Protein AF-A0A936FXD5-F1 (afdb_monomer_lite)

Structure (mmCIF, N/CA/C/O backbone):
data_AF-A0A936FXD5-F1
#
_entry.id   AF-A0A936FXD5-F1
#
loop_
_atom_site.group_PDB
_atom_site.id
_atom_site.type_symbol
_atom_site.label_atom_id
_atom_site.label_alt_id
_atom_site.label_comp_id
_atom_site.label_asym_id
_atom_site.label_entity_id
_atom_site.label_seq_id
_atom_site.pdbx_PDB_ins_code
_atom_site.Cartn_x
_atom_site.Cartn_y
_atom_site.Cartn_z
_atom_site.occupancy
_atom_site.B_iso_or_equiv
_atom_site.auth_seq_id
_atom_site.auth_comp_id
_atom_site.auth_asym_id
_atom_site.auth_atom_id
_atom_site.pdbx_PDB_model_num
ATOM 1 N N . MET A 1 1 ? -7.660 -24.933 -19.308 1.00 34.91 1 MET A N 1
ATOM 2 C CA . MET A 1 1 ? -8.414 -24.551 -18.099 1.00 34.91 1 MET A CA 1
ATOM 3 C C . MET A 1 1 ? -8.276 -25.714 -17.135 1.00 34.91 1 MET A C 1
ATOM 5 O O . MET A 1 1 ? -8.884 -26.747 -17.363 1.00 34.91 1 MET A O 1
ATOM 9 N N . ILE A 1 2 ? -7.347 -25.614 -16.187 1.00 25.28 2 ILE A N 1
ATOM 10 C CA . ILE A 1 2 ? -7.070 -26.662 -15.200 1.00 25.28 2 ILE A CA 1
ATOM 11 C C . ILE A 1 2 ? -7.282 -25.985 -13.853 1.00 25.28 2 ILE A C 1
ATOM 13 O O . ILE A 1 2 ? -6.480 -25.146 -13.452 1.00 25.28 2 ILE A O 1
ATOM 17 N N . GLY A 1 3 ? -8.431 -26.260 -13.242 1.00 32.59 3 GLY A N 1
ATOM 18 C CA . GLY A 1 3 ? -8.695 -25.904 -11.858 1.00 32.59 3 GLY A CA 1
ATOM 19 C C . GLY A 1 3 ? -7.973 -26.900 -10.964 1.00 32.59 3 GLY A C 1
ATOM 20 O O . GLY A 1 3 ? -8.166 -28.103 -11.113 1.00 32.59 3 GLY A O 1
ATOM 21 N N . TYR A 1 4 ? -7.136 -26.381 -10.076 1.00 33.19 4 TYR A N 1
ATOM 22 C CA . TYR A 1 4 ? -6.630 -27.095 -8.914 1.00 33.19 4 TYR A CA 1
ATOM 23 C C . TYR A 1 4 ? -7.265 -26.421 -7.698 1.00 33.19 4 TYR A C 1
ATOM 25 O O . TYR A 1 4 ? -6.901 -25.300 -7.344 1.00 33.19 4 TYR A O 1
ATOM 33 N N . ASP A 1 5 ? -8.276 -27.079 -7.139 1.00 51.62 5 ASP A N 1
ATOM 34 C CA . ASP A 1 5 ? -8.859 -26.774 -5.836 1.00 51.62 5 ASP A CA 1
ATOM 35 C C . ASP A 1 5 ? -8.406 -27.882 -4.880 1.00 51.62 5 ASP A C 1
ATOM 37 O O . ASP A 1 5 ? -9.035 -28.933 -4.781 1.00 51.62 5 ASP A O 1
ATOM 41 N N . ASP A 1 6 ? -7.262 -27.663 -4.229 1.00 34.84 6 ASP A N 1
ATOM 42 C CA . ASP A 1 6 ? -6.728 -28.556 -3.201 1.00 34.84 6 ASP A CA 1
ATOM 43 C C . ASP A 1 6 ? -7.068 -27.997 -1.807 1.00 34.84 6 ASP A C 1
ATOM 45 O O . ASP A 1 6 ? -6.224 -27.448 -1.099 1.00 34.84 6 ASP A O 1
ATOM 49 N N . GLY A 1 7 ? -8.331 -28.131 -1.399 1.00 40.47 7 GLY A N 1
ATOM 50 C CA . GLY A 1 7 ? -8.669 -28.721 -0.095 1.00 40.47 7 GLY A CA 1
ATOM 51 C C . GLY A 1 7 ? -8.160 -28.086 1.213 1.00 40.47 7 GLY A C 1
ATOM 52 O O . GLY A 1 7 ? -8.208 -28.754 2.243 1.00 40.47 7 GLY A O 1
ATOM 53 N N . LEU A 1 8 ? -7.724 -26.826 1.240 1.00 45.25 8 LEU A N 1
ATOM 54 C CA . LEU A 1 8 ? -7.484 -26.055 2.469 1.00 45.25 8 LEU A CA 1
ATOM 55 C C . LEU A 1 8 ? -7.971 -24.625 2.254 1.00 45.25 8 LEU A C 1
ATOM 57 O O . LEU A 1 8 ? -7.188 -23.738 1.914 1.00 45.25 8 LEU A O 1
ATOM 61 N N . SER A 1 9 ? -9.266 -24.367 2.443 1.00 58.41 9 SER A N 1
ATOM 62 C CA . SER A 1 9 ? -9.735 -22.986 2.393 1.00 58.41 9 SER A CA 1
ATOM 63 C C . SER A 1 9 ? -9.095 -22.225 3.557 1.00 58.41 9 SER A C 1
ATOM 65 O O . SER A 1 9 ? -9.525 -22.390 4.696 1.00 58.41 9 SER A O 1
ATOM 67 N N . TRP A 1 10 ? -8.101 -21.362 3.310 1.00 71.44 10 TRP A N 1
ATOM 68 C CA . TRP A 1 10 ? -7.552 -20.448 4.331 1.00 71.44 10 TRP A CA 1
ATOM 69 C C . TRP A 1 10 ? -8.555 -19.344 4.718 1.00 71.44 10 TRP A C 1
ATOM 71 O O . TRP A 1 10 ? -8.169 -18.291 5.219 1.00 71.44 10 TRP A O 1
ATOM 81 N N . ASN A 1 11 ? -9.844 -19.587 4.478 1.00 79.56 11 ASN A N 1
ATOM 82 C CA . ASN A 1 11 ? -10.971 -18.784 4.899 1.00 79.56 11 ASN A CA 1
ATOM 83 C C . ASN A 1 11 ? -11.199 -19.016 6.391 1.00 79.56 11 ASN A C 1
ATOM 85 O O . ASN A 1 11 ? -11.447 -20.137 6.826 1.00 79.56 11 ASN A O 1
ATOM 89 N N . ASN A 1 12 ? -11.139 -17.943 7.162 1.00 81.25 12 ASN A N 1
ATOM 90 C CA . ASN A 1 12 ? -11.369 -17.947 8.594 1.00 81.25 12 ASN A CA 1
ATOM 91 C C . ASN A 1 12 ? -12.479 -16.945 8.920 1.00 81.25 12 ASN A C 1
ATOM 93 O O . ASN A 1 12 ? -12.567 -15.879 8.306 1.00 81.25 12 ASN A O 1
ATOM 97 N N . ASP A 1 13 ? -13.297 -17.274 9.915 1.00 88.69 13 ASP A N 1
ATOM 98 C CA . ASP A 1 13 ? -14.242 -16.337 10.513 1.00 88.69 13 ASP A CA 1
ATOM 99 C C . ASP A 1 13 ? -13.640 -15.773 11.805 1.00 88.69 13 ASP A C 1
ATOM 101 O O . ASP A 1 13 ? -13.305 -16.522 12.723 1.00 88.69 13 ASP A O 1
ATOM 105 N N . VAL A 1 14 ? -13.533 -14.449 11.897 1.00 87.56 14 VAL A N 1
ATOM 106 C CA . VAL A 1 14 ? -13.116 -13.745 13.116 1.00 87.56 14 VAL A CA 1
ATOM 107 C C . VAL A 1 14 ? -14.339 -13.124 13.757 1.00 87.56 14 VAL A C 1
ATOM 109 O O . VAL A 1 14 ? -15.019 -12.309 13.133 1.00 87.56 14 VAL A O 1
ATOM 112 N N . TYR A 1 15 ? -14.609 -13.499 15.001 1.00 89.94 15 TYR A N 1
ATOM 113 C CA . TYR A 1 15 ? -15.732 -12.984 15.771 1.00 89.94 15 TYR A CA 1
ATOM 114 C C . TYR A 1 15 ? -15.236 -12.002 16.825 1.00 89.94 15 TYR A C 1
ATOM 116 O O . TYR A 1 15 ? -14.332 -12.307 17.602 1.00 89.94 15 TYR A O 1
ATOM 124 N N . PHE A 1 16 ? -15.865 -10.834 16.866 1.00 89.69 16 PHE A N 1
ATOM 125 C CA . PHE A 1 16 ? -15.641 -9.827 17.891 1.00 89.69 16 PHE A CA 1
ATOM 126 C C . PHE A 1 16 ? -16.810 -9.843 18.859 1.00 89.69 16 PHE A C 1
ATOM 128 O O . PHE A 1 16 ? -17.968 -9.788 18.438 1.00 89.69 16 PHE A O 1
ATOM 135 N N . PHE A 1 17 ? -16.497 -9.908 20.149 1.00 88.12 17 PHE A N 1
ATOM 136 C CA . PHE A 1 17 ? -17.482 -9.994 21.216 1.00 88.12 17 PHE A CA 1
ATOM 137 C C . PHE A 1 17 ? -17.437 -8.754 22.099 1.00 88.12 17 PHE A C 1
ATOM 139 O O . PHE A 1 17 ? -16.368 -8.214 22.388 1.00 88.12 17 PHE A O 1
ATOM 146 N N . LYS A 1 18 ? -18.613 -8.357 22.576 1.00 84.50 18 LYS A N 1
ATOM 147 C CA . LYS A 1 18 ? -18.793 -7.462 23.712 1.00 84.50 18 LYS A CA 1
ATOM 148 C C . LYS A 1 18 ? -19.625 -8.204 24.744 1.00 84.50 18 LYS A C 1
ATOM 150 O O . LYS A 1 18 ? -20.812 -8.431 24.521 1.00 84.50 18 LYS A O 1
ATOM 155 N N . SER A 1 19 ? -18.994 -8.586 25.851 1.00 86.69 19 SER A N 1
ATOM 156 C CA . SER A 1 19 ? -19.601 -9.491 26.831 1.00 86.69 19 SER A CA 1
ATOM 157 C C . SER A 1 19 ? -20.067 -10.790 26.151 1.00 86.69 19 SER A C 1
ATOM 159 O O . SER A 1 19 ? -19.244 -11.509 25.590 1.00 86.69 19 SER A O 1
ATOM 161 N N . ASP A 1 20 ? -21.364 -11.078 26.160 1.00 89.75 20 ASP A N 1
ATOM 162 C CA . ASP A 1 20 ? -22.007 -12.260 25.583 1.00 89.75 20 ASP A CA 1
ATOM 163 C C . ASP A 1 20 ? -22.535 -12.046 24.152 1.00 89.75 20 ASP A C 1
ATOM 165 O O . ASP A 1 20 ? -23.064 -12.973 23.537 1.00 89.75 20 ASP A O 1
ATOM 169 N N . LYS A 1 21 ? -22.375 -10.843 23.586 1.00 90.25 21 LYS A N 1
ATOM 170 C CA . LYS A 1 21 ? -22.898 -10.486 22.263 1.00 90.25 21 LYS A CA 1
ATOM 171 C C . LYS A 1 21 ? -21.795 -10.429 21.207 1.00 90.25 21 LYS A C 1
ATOM 173 O O . LYS A 1 21 ? -20.786 -9.749 21.386 1.00 90.25 21 LYS A O 1
ATOM 178 N N . VAL A 1 22 ? -22.027 -11.067 20.058 1.00 90.88 22 VAL A N 1
ATOM 179 C CA . VAL A 1 22 ? -21.224 -10.849 18.842 1.00 90.88 22 VAL A CA 1
ATOM 180 C C . VAL A 1 22 ? -21.560 -9.476 18.263 1.00 90.88 22 VAL A C 1
ATOM 182 O O . VAL A 1 22 ? -22.721 -9.187 17.975 1.00 90.88 22 VAL A O 1
ATOM 185 N N . ILE A 1 23 ? -20.542 -8.643 18.073 1.00 90.25 23 ILE A N 1
ATOM 186 C CA . ILE A 1 23 ? -20.670 -7.280 17.533 1.00 90.25 23 ILE A CA 1
ATOM 187 C C . ILE A 1 23 ? -20.149 -7.151 16.099 1.00 90.25 23 ILE A C 1
ATOM 189 O O . ILE A 1 23 ? -20.577 -6.268 15.366 1.00 90.25 23 ILE A O 1
ATOM 193 N N . ALA A 1 24 ? -19.245 -8.038 15.677 1.00 90.88 24 ALA A N 1
ATOM 194 C CA . ALA A 1 24 ? -18.763 -8.096 14.304 1.00 90.88 24 ALA A CA 1
ATOM 195 C C . ALA A 1 24 ? -18.299 -9.511 13.953 1.00 90.88 24 ALA A C 1
ATOM 197 O O . ALA A 1 24 ? -17.809 -10.258 14.805 1.00 90.88 24 ALA A O 1
ATOM 198 N N . LYS A 1 25 ? -18.444 -9.858 12.675 1.00 91.56 25 LYS A N 1
ATOM 199 C CA . LYS A 1 25 ? -17.934 -11.088 12.076 1.00 91.56 25 LYS A CA 1
ATOM 200 C C . LYS A 1 25 ? -17.193 -10.724 10.799 1.00 91.56 25 LYS A C 1
ATOM 202 O O . LYS A 1 25 ? -17.804 -10.197 9.873 1.00 91.56 25 LYS A O 1
ATOM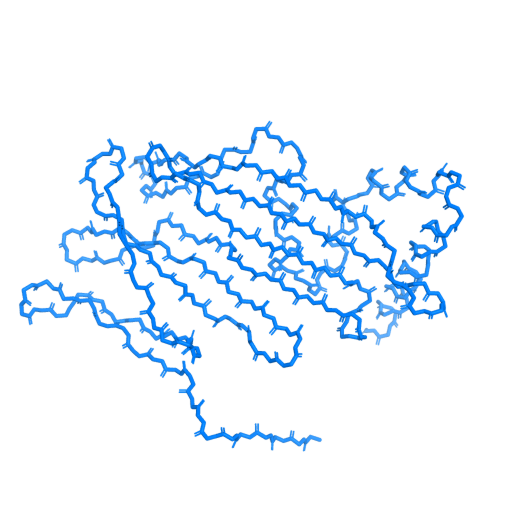 207 N N . HIS A 1 26 ? -15.907 -11.034 10.728 1.00 89.62 26 HIS A N 1
ATOM 208 C CA . HIS A 1 26 ? -15.105 -10.815 9.530 1.00 89.62 26 HIS A CA 1
ATOM 209 C C . HIS A 1 26 ? -14.773 -12.149 8.873 1.00 89.62 26 HIS A C 1
ATOM 211 O O . HIS A 1 26 ? -14.238 -13.043 9.524 1.00 89.62 26 HIS A O 1
ATOM 217 N N . LYS A 1 27 ? -15.064 -12.262 7.574 1.00 87.75 27 LYS A N 1
ATOM 218 C CA . LYS A 1 27 ? -14.533 -13.332 6.727 1.00 87.75 27 LYS A CA 1
ATOM 219 C C . LYS A 1 27 ? -13.172 -12.885 6.225 1.00 87.75 27 LYS A C 1
ATOM 221 O O . LYS A 1 27 ? -13.093 -11.900 5.493 1.00 87.75 27 LYS A O 1
ATOM 226 N N . IL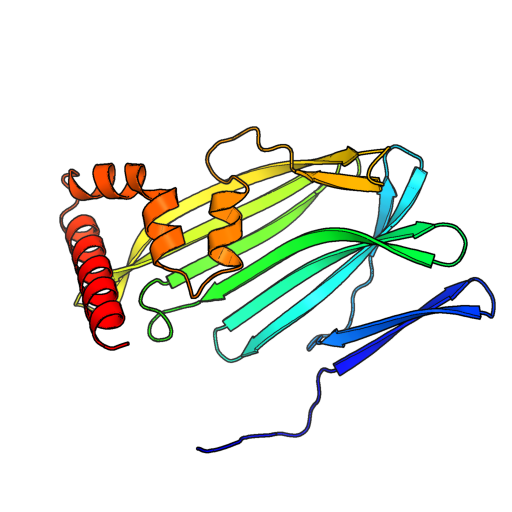E A 1 28 ? -12.120 -13.575 6.632 1.00 85.50 28 ILE A N 1
ATOM 227 C CA . ILE A 1 28 ? -10.751 -13.238 6.248 1.00 85.50 28 ILE A CA 1
ATOM 228 C C . ILE A 1 28 ? -10.077 -14.434 5.603 1.00 85.50 28 ILE A C 1
ATOM 230 O O . ILE A 1 28 ? -10.439 -15.579 5.860 1.00 85.50 28 ILE A O 1
ATOM 234 N N . PHE A 1 29 ? -9.047 -14.160 4.817 1.00 83.12 29 PHE A N 1
ATOM 235 C CA . PHE A 1 29 ? -8.154 -15.185 4.319 1.00 83.12 29 PHE A CA 1
ATOM 236 C C . PHE A 1 29 ? -6.817 -15.065 5.051 1.00 83.12 29 PHE A C 1
ATOM 238 O O . PHE A 1 29 ? -6.218 -13.989 5.089 1.00 83.12 29 PHE A O 1
ATOM 245 N N . HIS A 1 30 ? -6.378 -16.137 5.710 1.00 75.88 30 HIS A N 1
ATOM 246 C CA . HIS A 1 30 ? -5.138 -16.133 6.478 1.00 75.88 30 HIS A CA 1
ATOM 247 C C . HIS A 1 30 ? -4.529 -17.532 6.553 1.00 75.88 30 HIS A C 1
ATOM 249 O O . HIS A 1 30 ? -5.045 -18.423 7.227 1.00 75.88 30 HIS A O 1
ATOM 255 N N . ARG A 1 31 ? -3.393 -17.718 5.877 1.00 71.81 31 ARG A N 1
ATOM 256 C CA . ARG A 1 31 ? -2.730 -19.027 5.759 1.00 71.81 31 ARG A CA 1
ATOM 257 C C . ARG A 1 31 ? -2.003 -19.469 7.033 1.00 71.81 31 ARG A C 1
ATOM 259 O O . ARG A 1 31 ? -1.876 -20.663 7.273 1.00 71.81 31 ARG A O 1
ATOM 266 N N . TYR A 1 32 ? -1.526 -18.520 7.839 1.00 70.50 32 TYR A N 1
ATOM 267 C CA . TYR A 1 32 ? -0.563 -18.779 8.923 1.00 70.50 32 TYR A CA 1
ATOM 268 C C . TYR A 1 32 ? -1.090 -18.465 10.334 1.00 70.50 32 TYR A C 1
ATOM 270 O O . TYR A 1 32 ? -0.303 -18.244 11.245 1.00 70.50 32 TYR A O 1
ATOM 278 N N . GLY A 1 33 ? -2.417 -18.448 10.515 1.00 68.12 33 GLY A N 1
ATOM 279 C CA . GLY A 1 33 ? -3.062 -18.101 11.792 1.00 68.12 33 GLY A CA 1
ATOM 280 C C . GLY A 1 33 ? -3.124 -16.595 12.081 1.00 68.12 33 GLY A C 1
ATOM 281 O O . GLY A 1 33 ? -2.213 -15.848 11.751 1.00 68.12 33 GLY A O 1
ATOM 282 N N . LEU A 1 34 ? -4.224 -16.132 12.676 1.00 79.94 34 LEU A N 1
ATOM 283 C CA . LEU A 1 34 ? -4.470 -14.708 12.900 1.00 79.94 34 LEU A CA 1
ATOM 284 C C . LEU A 1 34 ? -3.722 -14.182 14.131 1.00 79.94 34 LEU A C 1
ATOM 286 O O . LEU A 1 34 ? -3.986 -14.621 15.248 1.00 79.94 34 LEU A O 1
ATOM 290 N N . GLU A 1 35 ? -2.875 -13.170 13.947 1.00 85.06 35 GLU A N 1
ATOM 291 C CA . GLU A 1 35 ? -2.298 -12.400 15.053 1.00 85.06 35 GLU A CA 1
ATOM 292 C C . GLU A 1 35 ? -3.047 -11.067 15.200 1.00 85.06 35 GLU A C 1
ATOM 294 O O . GLU A 1 35 ? -2.872 -10.142 14.401 1.00 85.06 35 GLU A O 1
ATOM 299 N N . LEU A 1 36 ? -3.906 -10.977 16.218 1.00 89.25 36 LEU A N 1
ATOM 300 C CA . LEU A 1 36 ? -4.637 -9.757 16.552 1.00 89.25 36 LEU A CA 1
ATOM 301 C C . LEU A 1 36 ? -3.834 -8.920 17.545 1.00 89.25 36 LEU A C 1
ATOM 303 O O . LEU A 1 36 ? -3.462 -9.390 18.620 1.00 89.25 36 LEU A O 1
ATOM 307 N N . LYS A 1 37 ? -3.607 -7.656 17.196 1.00 93.12 37 LYS A N 1
ATOM 308 C CA . LYS A 1 37 ? -2.907 -6.670 18.024 1.00 93.12 37 LYS A CA 1
ATOM 309 C C . LYS A 1 37 ? -3.827 -5.505 18.341 1.00 93.12 37 LYS A C 1
ATOM 311 O O . LYS A 1 37 ? -4.840 -5.293 17.677 1.00 93.12 37 LYS A O 1
ATOM 316 N N . HIS A 1 38 ? -3.485 -4.752 19.377 1.00 93.31 38 HIS A N 1
ATOM 317 C CA . HIS A 1 38 ? -4.231 -3.562 19.751 1.00 93.31 38 HIS A CA 1
ATOM 318 C C . HIS A 1 38 ? -3.328 -2.512 20.390 1.00 93.31 38 HIS A C 1
ATOM 320 O O . HIS A 1 38 ? -2.260 -2.831 20.908 1.00 93.31 38 HIS A O 1
ATOM 326 N N . PHE A 1 39 ? -3.784 -1.265 20.369 1.00 93.94 39 PHE A N 1
ATOM 327 C CA . PHE A 1 39 ? -3.159 -0.145 21.061 1.00 93.94 39 PHE A CA 1
ATOM 328 C C . PHE A 1 39 ? -4.199 0.920 21.419 1.00 93.94 39 PHE A C 1
ATOM 330 O O . PHE A 1 39 ? -5.349 0.868 20.974 1.00 93.94 39 PHE A O 1
ATOM 337 N N . LYS A 1 40 ? -3.800 1.880 22.253 1.00 92.62 40 LYS A N 1
ATOM 338 C CA . LYS A 1 40 ? -4.592 3.075 22.556 1.00 92.62 40 LYS A CA 1
ATOM 339 C C . LYS A 1 40 ? -4.139 4.218 21.662 1.00 92.62 40 LYS A C 1
ATOM 341 O O . LYS A 1 40 ? -2.947 4.481 21.611 1.00 92.62 40 LYS A O 1
ATOM 346 N N . ASN A 1 41 ? -5.046 4.882 20.950 1.00 90.88 41 ASN A N 1
ATOM 347 C CA . ASN A 1 41 ? -4.676 6.063 20.164 1.00 90.88 41 ASN A CA 1
ATOM 348 C C . ASN A 1 41 ? -4.445 7.297 21.063 1.00 90.88 41 ASN A C 1
ATOM 350 O O . ASN A 1 41 ? -4.594 7.235 22.283 1.00 90.88 41 ASN A O 1
ATOM 354 N N . GLU A 1 42 ? -4.126 8.444 20.453 1.00 87.38 42 GLU A N 1
ATOM 355 C CA . GLU A 1 42 ? -3.924 9.726 21.156 1.00 87.38 42 GLU A CA 1
ATOM 356 C C . GLU A 1 42 ? -5.165 10.206 21.946 1.00 87.38 42 GLU A C 1
ATOM 358 O O . GLU A 1 42 ? -5.047 11.077 22.803 1.00 87.38 42 GLU A O 1
ATOM 363 N N . LEU A 1 43 ? -6.343 9.620 21.696 1.00 89.44 43 LEU A N 1
ATOM 364 C CA . LEU A 1 43 ? -7.613 9.899 22.379 1.00 89.44 43 LEU A CA 1
ATOM 365 C C . LEU A 1 43 ? -8.009 8.807 23.390 1.00 89.44 43 LEU A C 1
ATOM 367 O O . LEU A 1 43 ? -9.127 8.818 23.902 1.00 89.44 43 LEU A O 1
ATOM 371 N N . ASN A 1 44 ? -7.116 7.853 23.680 1.00 89.81 44 ASN A N 1
ATOM 372 C CA . ASN A 1 44 ? -7.364 6.693 24.546 1.00 89.81 44 ASN A CA 1
ATOM 373 C C . ASN A 1 44 ? -8.450 5.713 24.030 1.00 89.81 44 ASN A C 1
ATOM 375 O O . ASN A 1 44 ? -8.969 4.865 24.773 1.00 89.81 44 ASN A O 1
ATOM 379 N N . GLU A 1 45 ? -8.771 5.764 22.738 1.00 89.50 45 GLU A N 1
ATOM 380 C CA . GLU A 1 45 ? -9.633 4.785 22.076 1.00 89.50 45 GLU A CA 1
ATOM 381 C C . GLU A 1 45 ? -8.843 3.510 21.771 1.00 89.50 45 GLU A C 1
ATOM 383 O O . GLU A 1 45 ? -7.668 3.560 21.408 1.00 89.50 45 GLU A O 1
ATOM 388 N N . THR A 1 46 ? -9.486 2.348 21.914 1.00 91.44 46 THR A N 1
ATOM 389 C CA . THR A 1 46 ? -8.871 1.072 21.533 1.00 91.44 46 THR A CA 1
ATOM 390 C C . THR A 1 46 ? -8.927 0.912 20.019 1.00 91.44 46 THR A C 1
ATOM 392 O O . THR A 1 46 ? -10.012 0.814 19.439 1.00 91.44 46 THR A O 1
ATOM 395 N N . ILE A 1 47 ? -7.751 0.831 19.406 1.00 94.25 47 ILE A N 1
ATOM 396 C CA . ILE A 1 47 ? -7.573 0.437 18.014 1.00 94.25 47 ILE A CA 1
ATOM 397 C C . ILE A 1 47 ? -7.085 -1.000 18.010 1.00 94.25 47 ILE A C 1
ATOM 399 O O . ILE A 1 47 ? -6.086 -1.320 18.651 1.00 94.25 47 ILE A O 1
ATOM 403 N N . ILE A 1 48 ? -7.790 -1.863 17.295 1.00 93.94 48 ILE A N 1
ATOM 404 C CA . ILE A 1 48 ? -7.336 -3.217 17.006 1.00 93.94 48 ILE A CA 1
ATOM 405 C C . ILE A 1 48 ? -6.824 -3.270 15.576 1.00 93.94 48 ILE A C 1
ATOM 407 O O . ILE A 1 48 ? -7.295 -2.528 14.714 1.00 93.94 48 ILE A O 1
ATOM 411 N N . TYR A 1 49 ? -5.890 -4.160 15.296 1.00 94.50 49 TYR A N 1
ATOM 412 C CA . TYR A 1 49 ? -5.480 -4.424 13.931 1.00 94.50 49 TYR A CA 1
ATOM 413 C C . TYR A 1 49 ? -4.957 -5.840 13.779 1.00 94.50 49 TYR A C 1
ATOM 415 O O . TYR A 1 49 ? -4.490 -6.466 14.733 1.00 94.50 49 TYR A O 1
ATOM 423 N N . TYR A 1 50 ? -5.050 -6.347 12.562 1.00 91.94 50 TYR A N 1
ATOM 424 C CA . TYR A 1 50 ? -4.541 -7.658 12.201 1.00 91.94 50 TYR A CA 1
ATOM 425 C C . TYR A 1 50 ? -4.212 -7.695 10.709 1.00 91.94 50 TYR A C 1
ATOM 427 O O . TYR A 1 50 ? -4.614 -6.814 9.942 1.00 91.94 50 TYR A O 1
ATOM 435 N N . LYS A 1 51 ? -3.445 -8.707 10.306 1.00 90.44 51 LYS A N 1
ATOM 436 C CA . LYS A 1 51 ? -3.053 -8.917 8.911 1.00 90.44 51 LYS A CA 1
ATOM 437 C C . LYS A 1 51 ? -4.112 -9.732 8.177 1.00 90.44 51 LYS A C 1
ATOM 439 O O . LYS A 1 51 ? -4.715 -10.631 8.759 1.00 90.44 51 LYS A O 1
ATOM 444 N N . VAL A 1 52 ? -4.330 -9.432 6.903 1.00 88.12 52 VAL A N 1
ATOM 445 C CA . VAL A 1 52 ? -5.180 -10.223 6.004 1.00 88.12 52 VAL A CA 1
ATOM 446 C C . VAL A 1 52 ? -4.410 -10.538 4.735 1.00 88.12 52 VAL A C 1
ATOM 448 O O . VAL A 1 52 ? -3.752 -9.659 4.178 1.00 88.12 52 VAL A O 1
ATOM 451 N N . ASN A 1 53 ? -4.533 -11.779 4.265 1.00 87.31 53 ASN A N 1
ATOM 452 C CA . ASN A 1 53 ? -3.943 -12.221 3.014 1.00 87.31 53 ASN A CA 1
ATOM 453 C C . ASN A 1 53 ? -4.927 -11.954 1.871 1.00 87.31 53 ASN A C 1
ATOM 455 O O . ASN A 1 53 ? -6.013 -12.519 1.846 1.00 87.31 53 ASN A O 1
ATOM 459 N N . TYR A 1 54 ? -4.541 -11.123 0.909 1.00 83.69 54 TYR A N 1
ATOM 460 C CA . TYR A 1 54 ? -5.312 -10.865 -0.314 1.00 83.69 54 TYR A CA 1
ATOM 461 C C . TYR A 1 54 ? -4.802 -11.686 -1.501 1.00 83.69 54 TYR A C 1
ATOM 463 O O . TYR A 1 54 ? -5.543 -11.953 -2.442 1.00 83.69 54 TYR A O 1
ATOM 471 N N . GLY A 1 55 ? -3.553 -12.142 -1.430 1.00 78.31 55 GLY A N 1
ATOM 472 C CA . GLY A 1 55 ? -2.956 -13.056 -2.390 1.00 78.31 55 GLY A CA 1
ATOM 473 C C . GLY A 1 55 ? -1.802 -13.806 -1.744 1.00 78.31 55 GLY A C 1
ATOM 474 O O . GLY A 1 55 ? -0.981 -13.219 -1.044 1.00 78.31 55 GLY A O 1
ATOM 475 N N . SER A 1 56 ? -1.739 -15.117 -1.951 1.00 73.31 56 SER A N 1
ATOM 476 C CA . SER A 1 56 ? -0.588 -15.914 -1.529 1.00 73.31 56 SER A CA 1
ATOM 477 C C . SER A 1 56 ? -0.413 -17.120 -2.442 1.00 73.31 56 SER A C 1
ATOM 479 O O . SER A 1 56 ? -1.377 -17.842 -2.691 1.00 73.31 56 SER A O 1
ATOM 481 N N . GLY A 1 57 ? 0.812 -17.354 -2.901 1.00 69.62 57 GLY A N 1
ATOM 482 C CA . GLY A 1 57 ? 1.177 -18.446 -3.801 1.00 69.62 57 GLY A CA 1
ATOM 483 C C . GLY A 1 57 ? 2.693 -18.552 -3.947 1.00 69.62 57 GLY A C 1
ATOM 484 O O . GLY A 1 57 ? 3.442 -17.875 -3.243 1.00 69.62 57 GLY A O 1
ATOM 485 N N . THR A 1 58 ? 3.169 -19.403 -4.855 1.00 67.88 58 THR A N 1
ATOM 486 C CA . THR A 1 58 ? 4.602 -19.483 -5.165 1.00 67.88 58 THR A CA 1
ATOM 487 C C . THR A 1 58 ? 5.068 -18.123 -5.677 1.00 67.88 58 THR A C 1
ATOM 489 O O . THR A 1 58 ? 4.690 -17.728 -6.768 1.00 67.88 58 THR A O 1
ATOM 492 N N . GLY A 1 59 ? 5.839 -17.397 -4.862 1.00 65.94 59 GLY A N 1
ATOM 493 C CA . GLY A 1 59 ? 6.474 -16.119 -5.202 1.00 65.94 59 GLY A CA 1
ATOM 494 C C . GLY A 1 59 ? 5.564 -14.881 -5.282 1.00 65.94 59 GLY A C 1
ATOM 495 O O . GLY A 1 59 ? 6.070 -13.819 -5.638 1.00 65.94 59 GLY A O 1
ATOM 496 N N . ILE A 1 60 ? 4.279 -14.976 -4.923 1.00 76.06 60 ILE A N 1
ATOM 497 C CA . ILE A 1 60 ? 3.376 -13.819 -4.789 1.00 76.06 60 ILE A CA 1
ATOM 498 C C . ILE A 1 60 ? 2.828 -13.784 -3.366 1.00 76.06 60 ILE A C 1
ATOM 500 O O . ILE A 1 60 ? 2.238 -14.759 -2.894 1.00 76.06 60 ILE A O 1
ATOM 504 N N . TRP A 1 61 ? 2.987 -12.639 -2.720 1.00 84.81 61 TRP A N 1
ATOM 505 C CA . TRP A 1 61 ? 2.491 -12.319 -1.394 1.00 84.81 61 TRP A CA 1
ATOM 506 C C . TRP A 1 61 ? 1.823 -10.959 -1.461 1.00 84.81 61 TRP A C 1
ATOM 508 O O . TRP A 1 61 ? 2.407 -10.000 -1.959 1.00 84.81 61 TRP A O 1
ATOM 518 N N . TRP A 1 62 ? 0.596 -10.890 -0.966 1.00 88.75 62 TRP A N 1
ATOM 519 C CA . TRP A 1 62 ? -0.115 -9.646 -0.745 1.00 88.75 62 TRP A CA 1
ATOM 520 C C . TRP A 1 62 ? -0.803 -9.726 0.607 1.00 88.75 62 TRP A C 1
ATOM 522 O O . TRP A 1 62 ? -1.859 -10.352 0.747 1.00 88.75 62 TRP A O 1
ATOM 532 N N . HIS A 1 63 ? -0.208 -9.073 1.597 1.00 90.44 63 HIS A N 1
ATOM 533 C CA . HIS A 1 63 ? -0.795 -8.886 2.911 1.00 90.44 63 HIS A CA 1
ATOM 534 C C . HIS A 1 63 ? -1.074 -7.407 3.177 1.00 90.44 63 HIS A C 1
ATOM 536 O O . HIS A 1 63 ? -0.331 -6.513 2.761 1.00 90.44 63 HIS A O 1
ATOM 542 N N . GLN A 1 64 ? -2.153 -7.148 3.905 1.00 92.56 64 GLN A N 1
ATOM 543 C CA . GLN A 1 64 ? -2.514 -5.809 4.359 1.00 92.56 64 GLN A CA 1
ATOM 544 C C . GLN A 1 64 ? -2.758 -5.819 5.863 1.00 92.56 64 GLN A C 1
ATOM 546 O O . GLN A 1 64 ? -3.320 -6.775 6.405 1.00 92.56 64 GLN A O 1
ATOM 551 N N . PHE A 1 65 ? -2.373 -4.740 6.530 1.00 94.44 65 PHE A N 1
ATOM 552 C CA . PHE A 1 65 ? -2.878 -4.409 7.848 1.00 94.44 65 PHE A CA 1
ATOM 553 C C . PHE A 1 65 ? -4.272 -3.802 7.721 1.00 94.44 65 PHE A C 1
ATOM 555 O O . PHE A 1 65 ? -4.457 -2.808 7.022 1.00 94.44 65 PHE A O 1
ATOM 562 N N . ASN A 1 66 ? -5.232 -4.361 8.452 1.00 94.44 66 ASN A N 1
ATOM 563 C CA . ASN A 1 66 ? -6.556 -3.778 8.611 1.00 94.44 66 ASN A CA 1
ATOM 564 C C . ASN A 1 66 ? -6.736 -3.336 10.061 1.00 94.44 66 ASN A C 1
ATOM 566 O O . ASN A 1 66 ? -6.667 -4.155 10.980 1.00 94.44 66 ASN A O 1
ATOM 570 N N . PHE A 1 67 ? -6.949 -2.038 10.255 1.00 96.25 67 PHE A N 1
ATOM 571 C CA . PHE A 1 67 ? -7.141 -1.408 11.552 1.00 96.25 67 PHE A CA 1
ATOM 572 C C . PHE A 1 67 ? -8.609 -1.063 11.748 1.00 96.25 67 PHE A C 1
ATOM 574 O O . PHE A 1 67 ? -9.266 -0.504 10.865 1.00 96.25 67 PHE A O 1
ATOM 581 N N . TYR A 1 68 ? -9.092 -1.305 12.958 1.00 95.25 68 TYR A N 1
ATOM 582 C CA . TYR A 1 68 ? -10.457 -1.026 13.348 1.00 95.25 68 TYR A CA 1
ATOM 583 C C . TYR A 1 68 ? -10.506 -0.336 14.702 1.00 95.25 68 TYR A C 1
ATOM 585 O O . TYR A 1 68 ? -9.736 -0.632 15.616 1.00 95.25 68 TYR A O 1
ATOM 593 N N . ARG A 1 69 ? -11.460 0.574 14.834 1.00 93.00 69 ARG A N 1
ATOM 594 C CA . ARG A 1 69 ? -11.804 1.261 16.069 1.00 93.00 69 ARG A CA 1
ATOM 595 C C . ARG A 1 69 ? -13.041 0.622 16.669 1.00 93.00 69 ARG A C 1
ATOM 597 O O . ARG A 1 69 ? -14.005 0.324 15.964 1.00 93.00 69 ARG A O 1
ATOM 604 N N . TYR A 1 70 ? -13.022 0.483 17.983 1.00 87.81 70 TYR A N 1
ATOM 605 C CA . TYR A 1 70 ? -14.197 0.088 18.736 1.00 87.81 70 TYR A CA 1
ATOM 606 C C . TYR A 1 70 ? -15.087 1.310 19.016 1.00 87.81 70 TYR A C 1
ATOM 608 O O . TYR A 1 70 ? -14.654 2.236 19.703 1.00 87.81 70 TYR A O 1
ATOM 616 N N . GLU A 1 71 ? -16.328 1.324 18.523 1.00 83.19 71 GLU A N 1
ATOM 617 C CA . GLU A 1 71 ? -17.308 2.375 18.828 1.00 83.19 71 GLU A CA 1
ATOM 618 C C . GLU A 1 71 ? -18.616 1.769 19.330 1.00 83.19 71 GLU A C 1
ATOM 620 O O . GLU A 1 71 ? -19.379 1.188 18.568 1.00 83.19 71 GLU A O 1
ATOM 625 N N . LYS A 1 72 ? -18.908 1.958 20.623 1.00 79.62 72 LYS A N 1
ATOM 626 C CA . LYS A 1 72 ? -20.114 1.442 21.294 1.00 79.62 72 LYS A CA 1
ATOM 627 C C . LYS A 1 72 ? -20.284 -0.077 21.143 1.00 79.62 72 LYS A C 1
ATOM 629 O O . LYS A 1 72 ? -19.776 -0.816 21.987 1.00 79.62 72 LYS A O 1
ATOM 634 N N . ASP A 1 73 ? -21.021 -0.518 20.132 1.00 83.56 73 ASP A N 1
ATOM 635 C CA . ASP A 1 73 ? -21.356 -1.917 19.837 1.00 83.56 73 ASP A CA 1
ATOM 636 C C . ASP A 1 73 ? -20.930 -2.307 18.414 1.00 83.56 73 ASP A C 1
ATOM 638 O O . ASP A 1 73 ? -21.409 -3.302 17.877 1.00 83.56 73 ASP A O 1
ATOM 642 N N . GLU A 1 74 ? -20.047 -1.521 17.799 1.00 87.75 74 GLU A N 1
ATOM 643 C CA . GLU A 1 74 ? -19.607 -1.695 16.422 1.00 87.75 74 GLU A CA 1
ATOM 644 C C . GLU A 1 74 ? -18.084 -1.663 16.317 1.00 87.75 74 GLU A C 1
ATOM 646 O O . GLU A 1 74 ? -17.374 -1.027 17.107 1.00 87.75 74 GLU A O 1
ATOM 651 N N . LEU A 1 75 ? -17.595 -2.352 15.291 1.00 90.75 75 LEU A N 1
ATOM 652 C CA . LEU A 1 75 ? -16.203 -2.346 14.894 1.00 90.75 75 LEU A CA 1
ATOM 653 C C . LEU A 1 75 ? -16.087 -1.644 13.541 1.00 90.75 75 LEU A C 1
ATOM 655 O O . LEU A 1 75 ? -16.576 -2.150 12.533 1.00 90.75 75 LEU A O 1
ATOM 659 N N . LEU A 1 76 ? -15.461 -0.469 13.524 1.00 93.06 76 LEU A N 1
ATOM 660 C CA . LEU A 1 76 ? -15.435 0.403 12.351 1.00 93.06 76 LEU A CA 1
ATOM 661 C C . LEU A 1 76 ? -14.015 0.497 11.777 1.00 93.06 76 LEU A C 1
ATOM 663 O O . LEU A 1 76 ? -13.075 0.703 12.549 1.00 93.06 76 LEU A O 1
ATOM 667 N N . PRO A 1 77 ? -13.824 0.352 10.453 1.00 94.94 77 PRO A N 1
ATOM 668 C CA . PRO A 1 77 ? -12.506 0.467 9.838 1.00 94.94 77 PRO A CA 1
ATOM 669 C C . PRO A 1 77 ? -11.955 1.885 10.018 1.00 94.94 77 PRO A C 1
ATOM 671 O O . PRO A 1 77 ? -12.682 2.865 9.868 1.00 94.94 77 PRO A O 1
ATOM 674 N N . THR A 1 78 ? -10.670 1.989 10.349 1.00 96.31 78 THR A N 1
ATOM 675 C CA . THR A 1 78 ? -9.992 3.279 10.580 1.00 96.31 78 THR A CA 1
ATOM 676 C C . THR A 1 78 ? -8.747 3.465 9.714 1.00 96.31 78 THR A C 1
ATOM 678 O O . THR A 1 78 ? -8.328 4.594 9.468 1.00 96.31 78 THR A O 1
ATOM 681 N N . LEU A 1 79 ? -8.156 2.368 9.233 1.00 96.31 79 LEU A N 1
ATOM 682 C CA . LEU A 1 79 ? -7.028 2.375 8.307 1.00 96.31 79 LEU A CA 1
ATOM 683 C C . LEU A 1 79 ? -6.907 1.008 7.637 1.00 96.31 79 LEU A C 1
ATOM 685 O O . LEU A 1 79 ? -7.070 -0.021 8.292 1.00 96.31 79 LEU A O 1
ATOM 689 N N . THR A 1 80 ? -6.544 1.009 6.363 1.00 94.69 80 THR A N 1
ATOM 690 C CA . THR A 1 80 ? -6.008 -0.162 5.672 1.00 94.69 80 THR A CA 1
ATOM 691 C C . THR A 1 80 ? -4.671 0.241 5.088 1.00 94.69 80 THR A C 1
ATOM 693 O O . THR A 1 80 ? -4.569 1.300 4.473 1.00 94.69 80 THR A O 1
ATOM 696 N N . GLU A 1 81 ? -3.650 -0.580 5.299 1.00 94.62 81 GLU A N 1
ATOM 697 C CA . GLU A 1 81 ? -2.306 -0.283 4.824 1.00 94.62 81 GLU A CA 1
ATOM 698 C C . GLU A 1 81 ? -1.604 -1.541 4.328 1.00 94.62 81 GLU A C 1
ATOM 700 O O . GLU A 1 81 ? -1.879 -2.646 4.798 1.00 94.62 81 GLU A O 1
ATOM 705 N N . ILE A 1 82 ? -0.688 -1.387 3.376 1.00 94.19 82 ILE A N 1
ATOM 706 C CA . ILE A 1 82 ? 0.115 -2.507 2.887 1.00 94.19 82 ILE A CA 1
ATOM 707 C C . ILE A 1 82 ? 0.971 -3.053 4.034 1.00 94.19 82 ILE A C 1
ATOM 709 O O . ILE A 1 82 ? 1.596 -2.287 4.761 1.00 94.19 82 ILE A O 1
ATOM 713 N N . GLU A 1 83 ? 1.021 -4.376 4.194 1.00 94.12 83 GLU A N 1
ATOM 714 C CA . GLU A 1 83 ? 2.048 -5.038 5.007 1.00 94.12 83 GLU A CA 1
ATOM 715 C C . GLU A 1 83 ? 3.174 -5.531 4.111 1.00 94.12 83 GLU A C 1
ATOM 717 O O . GLU A 1 83 ? 4.329 -5.151 4.295 1.00 94.12 83 GLU A O 1
ATOM 722 N N . ASN A 1 84 ? 2.821 -6.287 3.077 1.00 93.44 84 ASN A N 1
ATOM 723 C CA . ASN A 1 84 ? 3.713 -6.577 1.978 1.00 93.44 84 ASN A CA 1
ATOM 724 C C . ASN A 1 84 ? 2.941 -6.781 0.673 1.00 93.44 84 ASN A C 1
ATOM 726 O O . ASN A 1 84 ? 1.799 -7.240 0.663 1.00 93.44 84 ASN A O 1
ATOM 730 N N . ILE A 1 85 ? 3.576 -6.438 -0.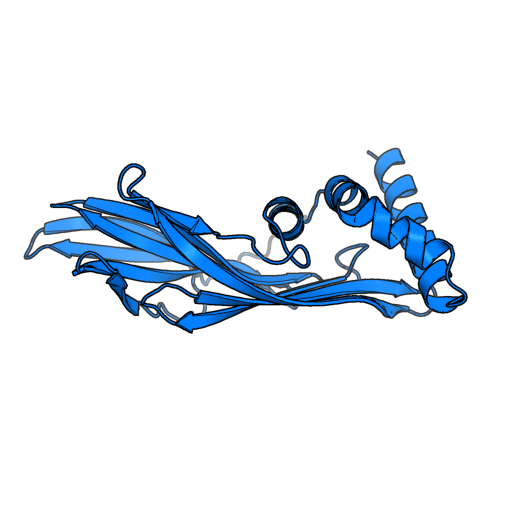442 1.00 92.88 85 ILE A N 1
ATOM 731 C CA . ILE A 1 85 ? 3.160 -6.866 -1.777 1.00 92.88 85 ILE A CA 1
ATOM 732 C C . ILE A 1 85 ? 4.422 -7.181 -2.560 1.00 92.88 85 ILE A C 1
ATOM 734 O O . ILE A 1 85 ? 5.356 -6.378 -2.559 1.00 92.88 85 ILE A O 1
ATOM 738 N N . ASN A 1 86 ? 4.455 -8.302 -3.270 1.00 91.62 86 ASN A N 1
ATOM 739 C CA . ASN A 1 86 ? 5.477 -8.536 -4.278 1.00 91.62 86 ASN A CA 1
ATOM 740 C C . ASN A 1 86 ? 4.904 -9.160 -5.553 1.00 91.62 86 ASN A C 1
ATOM 742 O O . ASN A 1 86 ? 3.930 -9.912 -5.534 1.00 91.62 86 ASN A O 1
ATOM 746 N N . LEU A 1 87 ? 5.572 -8.866 -6.660 1.00 87.88 87 LEU A N 1
ATOM 747 C CA . LEU A 1 87 ? 5.373 -9.525 -7.940 1.00 87.88 87 LEU A CA 1
ATOM 748 C C . LEU A 1 87 ? 6.725 -9.606 -8.643 1.00 87.88 87 LEU A C 1
ATOM 750 O O . LEU A 1 87 ? 7.503 -8.656 -8.608 1.00 87.88 87 LEU A O 1
ATOM 754 N N . GLN A 1 88 ? 7.028 -10.745 -9.255 1.00 83.62 88 GLN A N 1
ATOM 755 C CA . GLN A 1 88 ? 8.327 -11.006 -9.877 1.00 83.62 88 GLN A CA 1
ATOM 756 C C . GLN A 1 88 ? 8.174 -11.401 -11.345 1.00 83.62 88 GLN A C 1
ATOM 758 O O . GLN A 1 88 ? 7.125 -11.885 -11.772 1.00 83.62 88 GLN A O 1
ATOM 763 N N . PHE A 1 89 ? 9.252 -11.242 -12.108 1.00 72.38 89 PHE A N 1
ATOM 764 C CA . PHE A 1 89 ? 9.369 -11.819 -13.443 1.00 72.38 89 PHE A CA 1
ATOM 765 C C . PHE A 1 89 ? 9.345 -13.363 -13.362 1.00 72.38 89 PHE A C 1
ATOM 767 O O . PHE A 1 89 ? 9.930 -13.922 -12.430 1.00 72.38 89 PHE A O 1
ATOM 774 N N . PRO A 1 90 ? 8.700 -14.085 -14.300 1.00 74.69 90 PRO A N 1
ATOM 775 C CA . PRO A 1 90 ? 8.026 -13.605 -15.511 1.00 74.69 90 PRO A CA 1
ATOM 776 C C . PRO A 1 90 ? 6.526 -13.308 -15.341 1.00 74.69 90 PRO A C 1
ATOM 778 O O . PRO A 1 90 ? 5.815 -13.182 -16.333 1.00 74.69 90 PRO A O 1
ATOM 781 N N . TRP A 1 91 ? 6.002 -13.219 -14.115 1.00 76.31 91 TRP A N 1
ATOM 782 C CA . TRP A 1 91 ? 4.563 -13.000 -13.891 1.00 76.31 91 TRP A CA 1
ATOM 783 C C . TRP A 1 91 ? 4.112 -11.558 -14.130 1.00 76.31 91 TRP A C 1
ATOM 785 O O . TRP A 1 91 ? 2.916 -11.296 -14.214 1.00 76.31 91 TRP A O 1
ATOM 795 N N . SER A 1 92 ? 5.061 -10.633 -14.262 1.00 79.94 92 SER A N 1
ATOM 796 C CA . SER A 1 92 ? 4.838 -9.263 -14.708 1.00 79.94 92 SER A CA 1
ATOM 797 C C . SER A 1 92 ? 6.032 -8.765 -15.516 1.00 79.94 92 SER A C 1
ATOM 799 O O . SER A 1 92 ? 7.153 -9.253 -15.361 1.00 79.94 92 SER A O 1
ATOM 801 N N . ILE A 1 93 ? 5.781 -7.763 -16.358 1.00 86.62 93 ILE A N 1
ATOM 802 C CA . ILE A 1 93 ? 6.805 -7.019 -17.102 1.00 86.62 93 ILE A CA 1
ATOM 803 C C . ILE A 1 93 ? 7.671 -6.138 -16.179 1.00 86.62 93 ILE A C 1
ATOM 805 O O . ILE A 1 93 ? 8.773 -5.743 -16.552 1.00 86.62 93 ILE A O 1
ATOM 809 N N . ARG A 1 94 ? 7.182 -5.849 -14.965 1.00 91.06 94 ARG A N 1
ATOM 810 C CA . ARG A 1 94 ? 7.877 -5.137 -13.886 1.00 91.06 94 ARG A CA 1
ATOM 811 C C . ARG A 1 94 ? 7.908 -6.026 -12.650 1.00 91.06 94 ARG A C 1
ATOM 813 O O . ARG A 1 94 ? 6.860 -6.476 -12.188 1.00 91.06 94 ARG A O 1
ATOM 820 N N . ALA A 1 95 ? 9.093 -6.230 -12.085 1.00 92.00 95 ALA A N 1
ATOM 821 C CA . ALA A 1 95 ? 9.216 -6.815 -10.758 1.00 92.00 95 ALA A CA 1
ATOM 822 C C . ALA A 1 95 ? 9.114 -5.700 -9.715 1.00 92.00 95 ALA A C 1
ATOM 824 O O . ALA A 1 95 ? 9.672 -4.617 -9.894 1.00 92.00 95 ALA A O 1
ATOM 825 N N . TYR A 1 96 ? 8.394 -5.934 -8.628 1.00 93.44 96 TYR A N 1
ATOM 826 C CA . TYR A 1 96 ? 8.300 -4.966 -7.546 1.00 93.44 96 TYR A CA 1
ATOM 827 C C . TYR A 1 96 ? 8.066 -5.653 -6.207 1.00 93.44 96 TYR A C 1
ATOM 829 O O . TYR A 1 96 ? 7.524 -6.758 -6.120 1.00 93.44 96 TYR A O 1
ATOM 837 N N . ARG A 1 97 ? 8.466 -4.963 -5.145 1.00 94.44 97 ARG A N 1
ATOM 838 C CA . ARG A 1 97 ? 8.227 -5.360 -3.761 1.00 94.44 97 ARG A CA 1
ATOM 839 C C . ARG A 1 97 ? 8.011 -4.115 -2.922 1.00 94.44 97 ARG A C 1
ATOM 841 O O . ARG A 1 97 ? 8.728 -3.133 -3.080 1.00 94.44 97 ARG A O 1
ATOM 848 N N . ILE A 1 98 ? 7.055 -4.164 -2.017 1.00 95.75 98 ILE A N 1
ATOM 849 C CA . ILE A 1 98 ? 6.859 -3.168 -0.970 1.00 95.75 98 ILE A CA 1
ATOM 850 C C . ILE A 1 98 ? 6.592 -3.905 0.329 1.00 95.75 98 ILE A C 1
ATOM 852 O O . ILE A 1 98 ? 5.863 -4.893 0.339 1.00 95.75 98 ILE A O 1
ATOM 856 N N . GLU A 1 99 ? 7.211 -3.451 1.407 1.00 96.44 99 GLU A N 1
ATOM 857 C CA . GLU A 1 99 ? 7.072 -4.030 2.737 1.00 96.44 99 GLU A CA 1
ATOM 858 C C . GLU A 1 99 ? 6.998 -2.938 3.777 1.00 96.44 99 GLU A C 1
ATOM 860 O O . GLU A 1 99 ? 7.597 -1.869 3.609 1.00 96.44 99 GLU A O 1
ATOM 865 N N . THR A 1 100 ? 6.282 -3.218 4.859 1.00 96.00 100 THR A N 1
ATOM 866 C CA . THR A 1 100 ? 6.081 -2.244 5.915 1.00 96.00 100 THR A CA 1
ATOM 867 C C . THR A 1 100 ? 6.369 -2.774 7.305 1.00 96.00 100 THR A C 1
ATOM 869 O O . THR A 1 100 ? 6.175 -3.946 7.628 1.00 96.00 100 THR A O 1
ATOM 872 N N . THR A 1 101 ? 6.819 -1.856 8.156 1.00 96.69 101 THR A N 1
ATOM 873 C CA . THR A 1 101 ? 7.071 -2.100 9.573 1.00 96.69 101 THR A CA 1
ATOM 874 C C . THR A 1 101 ? 6.405 -1.001 10.386 1.00 96.69 101 THR A C 1
ATOM 876 O O . THR A 1 101 ? 6.711 0.178 10.206 1.00 96.69 101 THR A O 1
ATOM 879 N N . ILE A 1 102 ? 5.518 -1.371 11.312 1.00 96.44 102 ILE A N 1
ATOM 880 C CA . ILE A 1 102 ? 4.985 -0.436 12.312 1.00 96.44 102 ILE A CA 1
ATOM 881 C C . ILE A 1 102 ? 6.126 -0.087 13.276 1.00 96.44 102 ILE A C 1
ATOM 883 O O . ILE A 1 102 ? 6.648 -0.968 13.956 1.00 96.44 102 ILE A O 1
ATOM 887 N N . LEU A 1 103 ? 6.527 1.184 13.307 1.00 96.69 103 LEU A N 1
ATOM 888 C CA . LEU A 1 103 ? 7.617 1.688 14.150 1.00 96.69 103 LEU A CA 1
ATOM 889 C C . LEU A 1 103 ? 7.122 2.191 15.507 1.00 96.69 103 LEU A C 1
ATOM 891 O O . LEU A 1 103 ? 7.824 2.085 16.508 1.00 96.69 103 LEU A O 1
ATOM 895 N N . ASP A 1 104 ? 5.935 2.787 15.519 1.00 95.44 104 ASP A N 1
ATOM 896 C CA . ASP A 1 104 ? 5.337 3.442 16.678 1.00 95.44 104 ASP A CA 1
ATOM 897 C C . ASP A 1 104 ? 3.812 3.381 16.538 1.00 95.44 104 ASP A C 1
ATOM 899 O O . ASP A 1 104 ? 3.292 3.315 15.421 1.00 95.44 104 ASP A O 1
ATOM 903 N N . MET A 1 105 ? 3.100 3.389 17.659 1.00 93.94 105 MET A N 1
ATOM 904 C CA . MET A 1 105 ? 1.637 3.332 17.717 1.00 93.94 105 MET A CA 1
ATOM 905 C C . MET A 1 105 ? 1.028 4.646 18.228 1.00 93.94 105 MET A C 1
ATOM 907 O O . MET A 1 105 ? -0.159 4.889 18.005 1.00 93.94 105 MET A O 1
ATOM 911 N N . ILE A 1 106 ? 1.818 5.511 18.883 1.00 90.12 106 ILE A N 1
ATOM 912 C CA . ILE A 1 106 ? 1.349 6.778 19.466 1.00 90.12 106 ILE A CA 1
ATOM 913 C C . ILE A 1 106 ? 2.428 7.867 19.296 1.00 90.12 106 ILE A C 1
ATOM 915 O O . ILE A 1 106 ? 3.245 8.086 20.190 1.00 90.12 106 ILE A O 1
ATOM 919 N N . PRO A 1 107 ? 2.442 8.602 18.170 1.00 90.12 107 PRO A N 1
ATOM 920 C CA . PRO A 1 107 ? 1.546 8.487 17.018 1.00 90.12 107 PRO A CA 1
ATOM 921 C C . PRO A 1 107 ? 1.853 7.242 16.179 1.00 90.12 107 PRO A C 1
ATOM 923 O O . PRO A 1 107 ? 2.993 6.779 16.151 1.00 90.12 107 PRO A O 1
ATOM 926 N N . LEU A 1 108 ? 0.868 6.757 15.419 1.00 95.56 108 LEU A N 1
ATOM 927 C CA . LEU A 1 108 ? 1.084 5.661 14.475 1.00 95.56 108 LEU A CA 1
ATOM 928 C C . LEU A 1 108 ? 2.120 6.074 13.415 1.00 95.56 108 LEU A C 1
ATOM 930 O O . LEU A 1 108 ? 1.940 7.069 12.705 1.00 95.56 108 LEU A O 1
ATOM 934 N N . LYS A 1 109 ? 3.209 5.311 13.313 1.00 95.94 109 LYS A N 1
ATOM 935 C CA . LYS A 1 109 ? 4.262 5.481 12.303 1.00 95.94 109 LYS A CA 1
ATOM 936 C C . LYS A 1 109 ? 4.526 4.153 11.616 1.00 95.94 109 LYS A C 1
ATOM 938 O O . LYS A 1 109 ? 4.754 3.145 12.285 1.00 95.94 109 LYS A O 1
ATOM 943 N N . ILE A 1 110 ? 4.548 4.171 10.290 1.00 96.38 110 ILE A N 1
ATOM 944 C CA . ILE A 1 110 ? 4.817 2.990 9.471 1.00 96.38 110 ILE A CA 1
ATOM 945 C C . ILE A 1 110 ? 5.976 3.312 8.533 1.00 96.38 110 ILE A C 1
ATOM 947 O O . ILE A 1 110 ? 5.947 4.307 7.807 1.00 96.38 110 ILE A O 1
ATOM 951 N N . LYS A 1 111 ? 7.013 2.476 8.564 1.00 96.31 111 LYS A N 1
ATOM 952 C CA . LYS A 1 111 ? 8.114 2.511 7.604 1.00 96.31 111 LYS A CA 1
ATOM 953 C C . LYS A 1 111 ? 7.758 1.660 6.404 1.00 96.31 111 LYS A C 1
ATOM 955 O O . LYS A 1 111 ? 7.360 0.519 6.589 1.00 96.31 111 LYS A O 1
ATOM 960 N N . PHE A 1 112 ? 7.975 2.188 5.211 1.00 96.38 112 PHE A N 1
ATOM 961 C CA . PHE A 1 112 ? 7.827 1.498 3.939 1.00 96.38 112 PHE A CA 1
ATOM 962 C C . PHE A 1 112 ? 9.205 1.306 3.326 1.00 96.38 112 PHE A C 1
ATOM 964 O O . PHE A 1 112 ? 9.959 2.270 3.204 1.00 96.38 112 PHE A O 1
ATOM 971 N N . VAL A 1 113 ? 9.524 0.086 2.916 1.00 96.75 113 VAL A N 1
ATOM 972 C CA . VAL A 1 113 ? 10.687 -0.244 2.089 1.00 96.75 113 VAL A CA 1
ATOM 973 C C . VAL A 1 113 ? 10.149 -0.754 0.767 1.00 96.75 113 VAL A C 1
ATOM 975 O O . VAL A 1 113 ? 9.335 -1.674 0.753 1.00 96.75 113 VAL A O 1
ATOM 978 N N . PHE A 1 114 ? 10.548 -0.139 -0.339 1.00 95.94 114 PHE A N 1
ATOM 9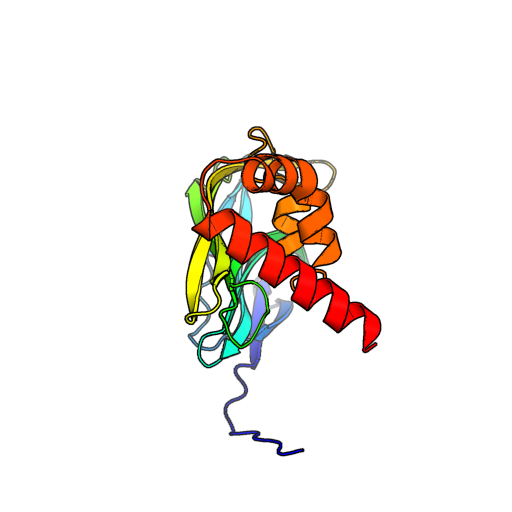79 C CA . PHE A 1 114 ? 9.952 -0.435 -1.632 1.00 95.94 114 PHE A CA 1
ATOM 980 C C . PHE A 1 114 ? 10.972 -0.420 -2.763 1.00 95.94 114 PHE A C 1
ATOM 982 O O . PHE A 1 114 ? 11.887 0.403 -2.818 1.00 95.94 114 PHE A O 1
ATOM 989 N N . ASN A 1 115 ? 10.779 -1.350 -3.688 1.00 95.38 115 ASN A N 1
ATOM 990 C CA . ASN A 1 115 ? 11.651 -1.589 -4.814 1.00 95.38 115 ASN A CA 1
ATOM 991 C C . ASN A 1 115 ? 10.828 -1.873 -6.084 1.00 95.38 115 ASN A C 1
ATOM 993 O O . ASN A 1 115 ? 9.772 -2.506 -6.031 1.00 95.38 115 ASN A O 1
ATOM 997 N N . ASN A 1 116 ? 11.316 -1.375 -7.219 1.00 95.19 116 ASN A N 1
ATOM 998 C CA . ASN A 1 116 ? 10.849 -1.715 -8.558 1.00 95.19 116 ASN A CA 1
ATOM 999 C C . ASN A 1 116 ? 12.057 -2.016 -9.436 1.00 95.19 116 ASN A C 1
ATOM 1001 O O . ASN A 1 116 ? 13.012 -1.234 -9.449 1.00 95.19 116 ASN A O 1
ATOM 1005 N N . GLN A 1 117 ? 11.973 -3.086 -10.216 1.00 95.38 117 GLN A N 1
ATOM 1006 C CA . GLN A 1 117 ? 13.020 -3.547 -11.116 1.00 95.38 117 GLN A CA 1
ATOM 1007 C C . GLN A 1 117 ? 12.437 -3.837 -12.495 1.00 95.38 117 GLN A C 1
ATOM 1009 O O . GLN A 1 117 ? 11.282 -4.255 -12.641 1.00 95.38 117 GLN A O 1
ATOM 1014 N N . PHE A 1 118 ? 13.269 -3.639 -13.508 1.00 95.12 118 PHE A N 1
ATOM 1015 C CA . PHE A 1 118 ? 12.998 -4.083 -14.869 1.00 95.12 118 PHE A CA 1
ATOM 1016 C C . PHE A 1 118 ? 13.911 -5.245 -15.218 1.00 95.12 118 PHE A C 1
ATOM 1018 O O . PHE A 1 118 ? 15.039 -5.322 -14.738 1.00 95.12 118 PHE A O 1
ATOM 1025 N N . THR A 1 119 ? 13.422 -6.147 -16.059 1.00 90.06 119 THR A N 1
ATOM 1026 C CA . THR A 1 119 ? 14.214 -7.287 -16.525 1.00 90.06 119 THR A CA 1
ATOM 1027 C C . THR A 1 119 ? 14.931 -6.905 -17.817 1.00 90.06 119 THR A C 1
ATOM 1029 O O . THR A 1 119 ? 14.291 -6.407 -18.742 1.00 90.06 119 THR A O 1
ATOM 1032 N N . ASP A 1 120 ? 16.247 -7.102 -17.885 1.00 85.31 120 ASP A N 1
ATOM 1033 C CA . ASP A 1 120 ? 17.006 -6.905 -19.122 1.00 85.31 120 ASP A CA 1
ATOM 1034 C C . ASP A 1 120 ? 16.863 -8.101 -20.087 1.00 85.31 120 ASP A C 1
ATOM 1036 O O . ASP A 1 120 ? 16.283 -9.139 -19.767 1.00 85.31 120 ASP A O 1
ATOM 1040 N N . THR A 1 121 ? 17.441 -7.988 -21.286 1.00 79.38 121 THR A N 1
ATOM 1041 C CA . THR A 1 121 ? 17.402 -9.058 -22.302 1.00 79.38 121 THR A CA 1
ATOM 1042 C C . THR A 1 121 ? 18.080 -10.369 -21.887 1.00 79.38 121 THR A C 1
ATOM 1044 O O . THR A 1 121 ? 17.928 -11.369 -22.583 1.00 79.38 121 THR A O 1
ATOM 1047 N N . LEU A 1 122 ? 18.871 -10.367 -20.812 1.00 84.38 122 LEU A N 1
ATOM 1048 C CA . LEU A 1 122 ? 19.550 -11.543 -20.264 1.00 84.38 122 LEU A CA 1
ATOM 1049 C C . LEU A 1 122 ? 18.805 -12.127 -19.052 1.00 84.38 122 LEU A C 1
ATOM 1051 O O . LEU A 1 122 ? 19.247 -13.132 -18.498 1.00 84.38 122 LEU A O 1
ATOM 1055 N N . GLY A 1 123 ? 17.680 -11.530 -18.647 1.00 83.00 123 GLY A N 1
ATOM 1056 C CA . GLY A 1 123 ? 16.911 -11.946 -17.478 1.00 83.00 123 GLY A CA 1
ATOM 1057 C C . GLY A 1 123 ? 17.386 -11.330 -16.158 1.00 83.00 123 GLY A C 1
ATOM 1058 O O . GLY A 1 123 ? 16.866 -11.700 -15.103 1.00 83.00 123 GLY A O 1
ATOM 1059 N N . ASN A 1 124 ? 18.345 -10.399 -16.177 1.00 89.12 124 ASN A N 1
ATOM 1060 C CA . ASN A 1 124 ? 18.821 -9.739 -14.962 1.00 89.12 124 ASN A CA 1
ATOM 1061 C C . ASN A 1 124 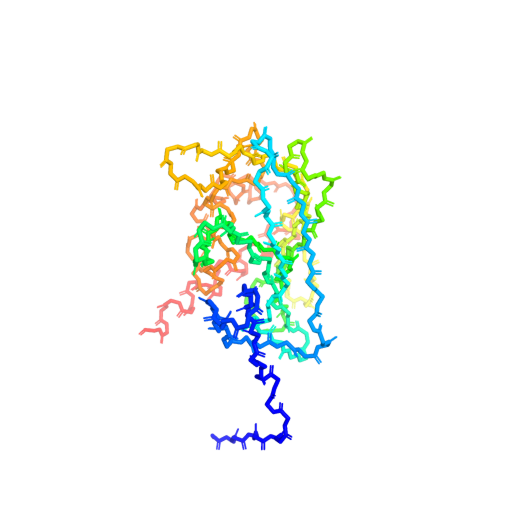? 17.808 -8.698 -14.482 1.00 89.12 124 ASN A C 1
ATOM 1063 O O . ASN A 1 124 ? 17.242 -7.956 -15.284 1.00 89.12 124 ASN A O 1
ATOM 1067 N N . GLN A 1 125 ? 17.630 -8.598 -13.164 1.00 91.25 125 GLN A N 1
ATOM 1068 C CA . GLN A 1 125 ? 16.819 -7.547 -12.551 1.00 91.25 125 GLN A CA 1
ATOM 1069 C C . GLN A 1 125 ? 17.647 -6.274 -12.372 1.00 91.25 125 GLN A C 1
ATOM 1071 O O . GLN A 1 125 ? 18.674 -6.278 -11.693 1.00 91.25 125 GLN A O 1
ATOM 1076 N N . ILE A 1 126 ? 17.186 -5.183 -12.976 1.00 94.69 126 ILE A N 1
ATOM 1077 C CA . ILE A 1 126 ? 17.818 -3.868 -12.929 1.00 94.69 126 ILE A CA 1
ATOM 1078 C C . ILE A 1 126 ? 16.961 -2.934 -12.078 1.00 94.69 126 ILE A C 1
ATOM 1080 O O . ILE A 1 126 ? 15.823 -2.628 -12.436 1.00 94.69 126 ILE A O 1
ATOM 1084 N N . ASP A 1 127 ? 17.518 -2.463 -10.961 1.00 95.00 127 ASP A N 1
ATOM 1085 C CA . ASP A 1 127 ? 16.835 -1.553 -10.040 1.00 95.00 127 ASP A CA 1
ATOM 1086 C C . ASP A 1 127 ? 16.451 -0.234 -10.729 1.00 95.00 127 ASP A C 1
ATOM 1088 O O . ASP A 1 127 ? 17.294 0.515 -11.236 1.00 95.00 127 ASP A O 1
ATOM 1092 N N . PHE A 1 128 ? 15.163 0.094 -10.679 1.00 95.50 128 PHE A N 1
ATOM 1093 C CA . PHE A 1 128 ? 14.625 1.387 -11.091 1.00 95.50 128 PHE A CA 1
ATOM 1094 C C . PHE A 1 128 ? 14.317 2.274 -9.883 1.00 95.50 128 PHE A C 1
ATOM 1096 O O . PHE A 1 128 ? 14.696 3.444 -9.852 1.00 95.50 128 PHE A O 1
ATOM 1103 N N . ILE A 1 129 ? 13.677 1.700 -8.864 1.00 95.31 129 ILE A N 1
ATOM 1104 C CA . ILE A 1 129 ? 13.413 2.334 -7.569 1.00 95.31 129 ILE A CA 1
ATOM 1105 C C . ILE A 1 129 ? 13.884 1.363 -6.493 1.00 95.31 129 ILE A C 1
ATOM 1107 O O . ILE A 1 129 ? 13.557 0.186 -6.563 1.00 95.31 129 ILE A O 1
ATOM 1111 N N . ASN A 1 130 ? 14.618 1.851 -5.499 1.00 95.44 130 ASN A N 1
ATOM 1112 C CA . ASN A 1 130 ? 15.014 1.087 -4.321 1.00 95.44 130 ASN A CA 1
ATOM 1113 C C . ASN A 1 130 ? 15.198 2.082 -3.171 1.00 95.44 130 ASN A C 1
ATOM 1115 O O . ASN A 1 130 ? 16.225 2.755 -3.085 1.00 95.44 130 ASN A O 1
ATOM 1119 N N . ASP A 1 131 ? 14.150 2.290 -2.379 1.00 95.62 131 ASP A N 1
ATOM 1120 C CA . ASP A 1 131 ? 14.128 3.345 -1.366 1.00 95.62 131 ASP A CA 1
ATOM 1121 C C . ASP A 1 131 ? 13.262 2.942 -0.165 1.00 95.62 131 ASP A C 1
ATOM 1123 O O . ASP A 1 131 ? 12.617 1.890 -0.132 1.00 95.62 131 ASP A O 1
ATOM 1127 N N . SER A 1 132 ? 13.251 3.797 0.849 1.00 95.25 132 SER A N 1
ATOM 1128 C CA . SER A 1 132 ? 12.354 3.685 1.985 1.00 95.25 132 SER A CA 1
ATOM 1129 C C . SER A 1 132 ? 11.855 5.053 2.435 1.00 95.25 132 SER A C 1
ATOM 1131 O O . SER A 1 132 ? 12.484 6.086 2.189 1.00 95.25 132 SER A O 1
ATOM 1133 N N . THR A 1 133 ? 10.707 5.070 3.100 1.00 95.31 133 THR A N 1
ATOM 1134 C CA . THR A 1 133 ? 10.178 6.273 3.743 1.00 95.31 133 THR A CA 1
ATOM 1135 C C . THR A 1 133 ? 9.425 5.913 5.013 1.00 95.31 133 THR A C 1
ATOM 1137 O O . THR A 1 133 ? 9.006 4.771 5.191 1.00 95.31 133 THR A O 1
ATOM 1140 N N . GLU A 1 134 ? 9.236 6.886 5.892 1.00 95.31 134 GLU A N 1
ATOM 1141 C CA . GLU A 1 134 ? 8.415 6.745 7.088 1.00 95.31 134 GLU A CA 1
ATOM 1142 C C . GLU A 1 134 ? 7.199 7.652 6.960 1.00 95.31 134 GLU A C 1
ATOM 1144 O O . GLU A 1 134 ? 7.320 8.854 6.728 1.00 95.31 134 GLU A O 1
ATOM 1149 N N . ILE A 1 135 ? 6.014 7.074 7.125 1.00 95.06 135 ILE A N 1
ATOM 1150 C CA . ILE A 1 135 ? 4.756 7.809 7.103 1.00 95.06 135 ILE A CA 1
ATOM 1151 C C . ILE A 1 135 ? 4.220 7.857 8.525 1.00 95.06 135 ILE A C 1
ATOM 1153 O O . ILE A 1 135 ? 3.985 6.831 9.169 1.00 95.06 135 ILE A O 1
ATOM 1157 N N . LYS A 1 136 ? 4.018 9.079 9.018 1.00 95.06 136 LYS A N 1
ATOM 1158 C CA . LYS A 1 136 ? 3.266 9.328 10.247 1.00 95.06 136 LYS A CA 1
ATOM 1159 C C . LYS A 1 136 ? 1.787 9.429 9.898 1.00 95.06 136 LYS A C 1
ATOM 1161 O O . LYS A 1 136 ? 1.424 10.149 8.974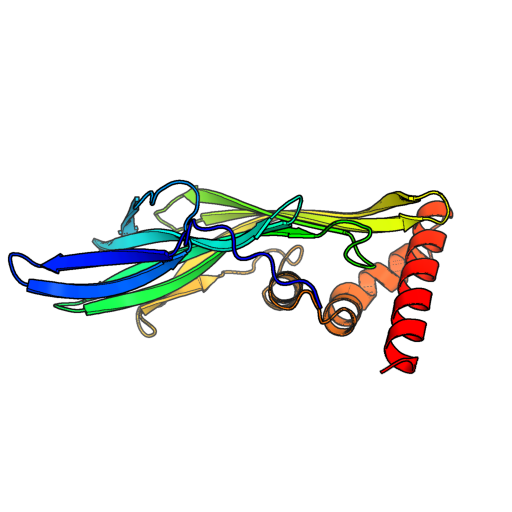 1.00 95.06 136 LYS A O 1
ATOM 1166 N N . TYR A 1 137 ? 0.941 8.779 10.678 1.00 95.12 137 TYR A N 1
ATOM 1167 C CA . TYR A 1 137 ? -0.504 8.842 10.523 1.00 95.12 137 TYR A CA 1
ATOM 1168 C C . TYR A 1 137 ? -1.086 9.719 11.622 1.00 95.12 137 TYR A C 1
ATOM 1170 O O . TYR A 1 137 ? -0.763 9.564 12.802 1.00 95.12 137 TYR A O 1
ATOM 1178 N N . LYS A 1 138 ? -1.936 10.664 11.228 1.00 93.88 138 LYS A N 1
ATOM 1179 C CA . LYS A 1 138 ? -2.682 11.509 12.158 1.00 93.88 138 LYS A CA 1
ATOM 1180 C C . LYS A 1 138 ? -4.110 10.992 12.227 1.00 93.88 138 LYS A C 1
ATOM 1182 O O . LYS A 1 138 ? -4.735 10.806 11.193 1.00 93.88 138 LYS A O 1
ATOM 1187 N N . PHE A 1 139 ? -4.628 10.781 13.429 1.00 94.19 139 PHE A N 1
ATOM 1188 C CA . PHE A 1 139 ? -6.038 10.448 13.589 1.00 94.19 139 PHE A CA 1
ATOM 1189 C C . PHE A 1 139 ? -6.893 11.704 13.351 1.00 94.19 139 PHE A C 1
ATOM 1191 O O . PHE A 1 139 ? -6.742 12.704 14.059 1.00 94.19 139 PHE A O 1
ATOM 1198 N N . ASP A 1 140 ? -7.752 11.679 12.333 1.00 94.31 140 ASP A N 1
ATOM 1199 C CA . ASP A 1 140 ? -8.748 12.724 12.087 1.00 94.31 140 ASP A CA 1
ATOM 1200 C C . ASP A 1 140 ? -9.963 12.452 12.982 1.00 94.31 140 ASP A C 1
ATOM 1202 O O . ASP A 1 140 ? -10.677 11.470 12.803 1.00 94.31 140 ASP A O 1
ATOM 1206 N N . ILE A 1 141 ? -10.202 13.337 13.951 1.00 91.69 141 ILE A N 1
ATOM 1207 C CA . ILE A 1 141 ? -11.276 13.207 14.948 1.00 91.69 141 ILE A CA 1
ATOM 1208 C C . ILE A 1 141 ? -12.668 13.272 14.301 1.00 91.69 141 ILE A C 1
ATOM 1210 O O . ILE A 1 141 ? -13.599 12.616 14.765 1.00 91.69 141 ILE A O 1
ATOM 1214 N N . ASN A 1 142 ? -12.819 14.042 13.223 1.00 93.25 142 ASN A N 1
ATOM 1215 C CA . ASN A 1 142 ? -14.103 14.239 12.557 1.00 93.25 142 ASN A CA 1
ATOM 1216 C C . ASN A 1 142 ? -14.441 13.044 11.665 1.00 93.25 142 ASN A C 1
ATOM 1218 O O . ASN A 1 142 ? -15.568 12.552 11.689 1.00 93.25 142 ASN A O 1
ATOM 1222 N N . LYS A 1 143 ? -13.458 12.562 10.896 1.00 93.81 143 LYS A N 1
ATOM 1223 C CA . LYS A 1 143 ? -13.625 11.399 10.008 1.00 93.81 143 LYS A CA 1
ATOM 1224 C C . LYS A 1 143 ? -13.499 10.068 10.746 1.00 93.81 143 LYS A C 1
ATOM 1226 O O . LYS A 1 143 ? -13.976 9.052 10.252 1.00 93.81 143 LYS A O 1
ATOM 1231 N N . LYS A 1 144 ? -12.875 10.081 11.926 1.00 92.75 144 LYS A N 1
ATOM 1232 C CA . LYS A 1 144 ? -12.568 8.917 12.766 1.00 92.75 144 LYS A CA 1
ATOM 1233 C C . LYS A 1 144 ? -11.707 7.861 12.059 1.00 92.75 144 LYS A C 1
ATOM 1235 O O . LYS A 1 144 ? -11.885 6.665 12.295 1.00 92.75 144 LYS A O 1
ATOM 1240 N N . ILE A 1 145 ? -10.784 8.320 11.213 1.00 95.44 145 ILE A N 1
ATOM 1241 C CA . ILE A 1 145 ? -9.825 7.504 10.455 1.00 95.44 145 ILE A CA 1
ATOM 1242 C C . ILE A 1 145 ? -8.400 8.024 10.660 1.00 95.44 145 ILE A C 1
ATOM 1244 O O . ILE A 1 145 ? -8.199 9.186 11.022 1.00 95.44 145 ILE A O 1
ATOM 1248 N N . TYR A 1 146 ? -7.402 7.187 10.400 1.00 96.12 146 TYR A N 1
ATOM 1249 C CA . TYR A 1 146 ? -6.014 7.628 10.301 1.00 96.12 146 TYR A CA 1
ATOM 1250 C C . TYR A 1 146 ? -5.708 8.152 8.900 1.00 96.12 146 TYR A C 1
ATOM 1252 O O . TYR A 1 146 ? -5.854 7.436 7.914 1.00 96.12 146 TYR A O 1
ATOM 1260 N N . GLU A 1 147 ? -5.207 9.381 8.823 1.00 94.94 147 GLU A N 1
ATOM 1261 C CA . GLU A 1 147 ? -4.775 9.999 7.575 1.00 94.94 147 GLU A CA 1
ATOM 1262 C C . GLU A 1 147 ? -3.243 10.007 7.469 1.00 94.94 147 GLU A C 1
ATOM 1264 O O . GLU A 1 147 ? -2.563 10.529 8.371 1.00 94.94 147 GLU A O 1
ATOM 1269 N N . PRO A 1 148 ? -2.673 9.468 6.376 1.00 94.12 148 PRO A N 1
ATOM 1270 C CA . PRO A 1 148 ? -1.237 9.505 6.150 1.00 94.12 148 PRO A CA 1
ATOM 1271 C C . PRO A 1 148 ? -0.761 10.949 5.966 1.00 94.12 148 PRO A C 1
ATOM 1273 O O . PRO A 1 148 ? -1.328 11.737 5.212 1.00 94.12 148 PRO A O 1
ATOM 1276 N N . GLN A 1 149 ? 0.316 11.309 6.655 1.00 93.56 149 GLN A N 1
ATOM 1277 C CA . GLN A 1 149 ? 0.970 12.605 6.515 1.00 93.56 149 GLN A CA 1
ATOM 1278 C C . GLN A 1 149 ? 2.177 12.443 5.591 1.00 93.56 149 GLN A C 1
ATOM 1280 O O . GLN A 1 149 ? 3.297 12.212 6.050 1.00 93.56 149 GLN A O 1
ATOM 1285 N N . PHE A 1 150 ? 1.953 12.567 4.283 1.00 90.00 150 PHE A N 1
ATOM 1286 C CA . PHE A 1 150 ? 3.020 12.512 3.284 1.00 90.00 150 PHE A CA 1
ATOM 1287 C C . PHE A 1 150 ? 3.896 13.765 3.373 1.00 90.00 150 PHE A C 1
ATOM 1289 O O . PHE A 1 150 ? 3.591 14.801 2.785 1.00 90.00 150 PHE A O 1
ATOM 1296 N N . ARG A 1 151 ? 4.971 13.686 4.162 1.00 72.69 151 ARG A N 1
ATOM 1297 C CA . ARG A 1 151 ? 5.946 14.779 4.316 1.00 72.69 151 ARG A CA 1
ATOM 1298 C C . ARG A 1 151 ? 7.151 14.635 3.386 1.00 72.69 151 ARG A C 1
ATOM 1300 O O . ARG A 1 151 ? 7.748 15.647 3.043 1.00 72.69 151 ARG A O 1
ATOM 1307 N N . ASP A 1 152 ? 7.420 13.421 2.899 1.00 62.16 152 ASP A N 1
ATOM 1308 C CA . ASP A 1 152 ? 8.499 13.119 1.959 1.00 62.16 152 ASP A CA 1
ATOM 1309 C C . ASP A 1 152 ? 7.956 12.577 0.629 1.00 62.16 152 ASP A C 1
ATOM 1311 O O . ASP A 1 152 ? 7.250 11.575 0.569 1.00 62.16 152 ASP A O 1
ATOM 1315 N N . ILE A 1 153 ? 8.339 13.213 -0.480 1.00 66.62 153 ILE A N 1
ATOM 1316 C CA . ILE A 1 153 ? 7.898 12.886 -1.854 1.00 66.62 153 ILE A CA 1
ATOM 1317 C C . ILE A 1 153 ? 8.344 11.504 -2.370 1.00 66.62 153 ILE A C 1
ATOM 1319 O O . ILE A 1 153 ? 7.992 11.118 -3.493 1.00 66.62 153 ILE A O 1
ATOM 1323 N N . LYS A 1 154 ? 9.142 10.755 -1.601 1.00 88.62 154 LYS A N 1
ATOM 1324 C CA . LYS A 1 154 ? 9.659 9.440 -2.009 1.00 88.62 154 LYS A CA 1
ATOM 1325 C C . LYS A 1 154 ? 8.526 8.446 -2.241 1.00 88.62 154 LYS A C 1
ATOM 1327 O O . LYS A 1 154 ? 8.504 7.820 -3.302 1.00 88.62 154 LYS A O 1
ATOM 1332 N N . LEU A 1 155 ? 7.549 8.415 -1.335 1.00 90.38 155 LEU A N 1
ATOM 1333 C CA . LEU A 1 155 ? 6.297 7.673 -1.466 1.00 90.38 155 LEU A CA 1
ATOM 1334 C C . LEU A 1 155 ? 5.142 8.595 -1.064 1.00 90.38 155 LEU A C 1
ATOM 1336 O O . LEU A 1 155 ? 5.104 9.104 0.051 1.00 90.38 155 LEU A O 1
ATOM 1340 N N . ASN A 1 156 ? 4.217 8.822 -1.988 1.00 91.38 156 ASN A N 1
ATOM 1341 C CA . ASN A 1 156 ? 2.971 9.541 -1.741 1.00 91.38 156 ASN A CA 1
ATOM 1342 C C . ASN A 1 156 ? 1.783 8.623 -2.048 1.00 91.38 156 ASN A C 1
ATOM 1344 O O . ASN A 1 156 ? 1.981 7.503 -2.520 1.00 91.38 156 ASN A O 1
ATOM 1348 N N . GLU A 1 157 ? 0.564 9.107 -1.821 1.00 91.69 157 GLU A N 1
ATOM 1349 C CA . GLU A 1 157 ? -0.670 8.346 -2.048 1.00 91.69 157 GLU A CA 1
ATOM 1350 C C . GLU A 1 157 ? -0.731 7.713 -3.443 1.00 91.69 157 GLU A C 1
ATOM 1352 O O . GLU A 1 157 ? -0.969 6.518 -3.580 1.00 91.69 157 GLU A O 1
ATOM 1357 N N . LEU A 1 158 ? -0.424 8.493 -4.483 1.00 92.31 158 LEU A N 1
ATOM 1358 C CA . LEU A 1 158 ? -0.436 8.009 -5.860 1.00 92.31 158 LEU A CA 1
ATOM 1359 C C . LEU A 1 158 ? 0.616 6.915 -6.081 1.00 92.31 158 LEU A C 1
ATOM 1361 O O . LEU A 1 158 ? 0.312 5.877 -6.661 1.00 92.31 158 LEU A O 1
ATOM 1365 N N . LYS A 1 159 ? 1.849 7.100 -5.599 1.00 93.38 159 LYS A N 1
ATOM 1366 C CA . LYS A 1 159 ? 2.892 6.068 -5.707 1.00 93.38 159 LYS A CA 1
ATOM 1367 C C . LYS A 1 159 ? 2.510 4.800 -4.950 1.00 93.38 159 LYS A C 1
ATOM 1369 O O . LYS A 1 159 ? 2.733 3.712 -5.468 1.00 93.38 159 LYS A O 1
ATOM 1374 N N . LEU A 1 160 ? 1.918 4.925 -3.766 1.00 92.94 160 LEU A N 1
ATOM 1375 C CA . LEU A 1 160 ? 1.414 3.789 -2.998 1.00 92.94 160 LEU A CA 1
ATOM 1376 C C . LEU A 1 160 ? 0.307 3.052 -3.773 1.00 92.94 160 LEU A C 1
ATOM 1378 O O . LEU A 1 160 ? 0.326 1.825 -3.862 1.00 92.94 160 LEU A O 1
ATOM 1382 N N . LEU A 1 161 ? -0.586 3.795 -4.435 1.00 92.56 161 LEU A N 1
ATOM 1383 C CA . LEU A 1 161 ? -1.652 3.246 -5.274 1.00 92.56 161 LEU A CA 1
ATOM 1384 C C . LEU A 1 161 ? -1.119 2.365 -6.416 1.00 92.56 161 LEU A C 1
ATOM 1386 O O . LEU A 1 161 ? -1.786 1.404 -6.785 1.00 92.56 161 LEU A O 1
ATOM 1390 N N . THR A 1 162 ? 0.093 2.611 -6.931 1.00 93.44 162 THR A N 1
ATOM 1391 C CA . THR A 1 162 ? 0.708 1.752 -7.971 1.00 93.44 162 THR A CA 1
ATOM 1392 C C . THR A 1 162 ? 0.993 0.318 -7.511 1.00 93.44 162 THR A C 1
ATOM 1394 O O . THR A 1 162 ? 1.163 -0.565 -8.350 1.00 93.44 162 THR A O 1
ATOM 1397 N N . TYR A 1 163 ? 1.035 0.070 -6.197 1.00 91.94 163 TYR A N 1
ATOM 1398 C CA . TYR A 1 163 ? 1.169 -1.275 -5.632 1.00 91.94 163 TYR A CA 1
ATOM 1399 C C . TYR A 1 163 ? -0.192 -1.943 -5.395 1.00 91.94 163 TYR A C 1
ATOM 1401 O O . TYR A 1 163 ? -0.290 -3.161 -5.502 1.00 91.94 163 TYR A O 1
ATOM 1409 N N . PHE A 1 164 ? -1.242 -1.161 -5.116 1.00 88.06 164 PHE A N 1
ATOM 1410 C CA . PHE A 1 164 ? -2.621 -1.656 -5.023 1.00 88.06 164 PHE A CA 1
ATOM 1411 C C . PHE A 1 164 ? -3.224 -1.963 -6.403 1.00 88.06 164 PHE A C 1
ATOM 1413 O O . PHE A 1 164 ? -3.942 -2.948 -6.554 1.00 88.06 164 PHE A O 1
ATOM 1420 N N . LEU A 1 165 ? -2.928 -1.131 -7.406 1.00 88.44 165 LEU A N 1
ATOM 1421 C CA . LEU A 1 165 ? -3.382 -1.261 -8.796 1.00 88.44 165 LEU A CA 1
ATOM 1422 C C . LEU A 1 165 ? -2.248 -1.782 -9.683 1.00 88.44 165 LEU A C 1
ATOM 1424 O O . LEU A 1 165 ? -1.830 -1.135 -10.644 1.00 88.44 165 LEU A O 1
ATOM 1428 N N . ALA A 1 166 ? -1.711 -2.937 -9.302 1.00 80.19 166 ALA A N 1
ATOM 1429 C CA . ALA A 1 166 ? -0.523 -3.534 -9.902 1.00 80.19 166 ALA A CA 1
ATOM 1430 C C . ALA A 1 166 ? -0.633 -3.830 -11.407 1.00 80.19 166 ALA A C 1
ATOM 1432 O O . ALA A 1 166 ? 0.377 -3.872 -12.100 1.00 80.19 166 ALA A O 1
ATOM 1433 N N . ASP A 1 167 ? -1.843 -4.042 -11.914 1.00 82.44 167 ASP A N 1
ATOM 1434 C CA . ASP A 1 167 ? -2.136 -4.292 -13.325 1.00 82.44 167 ASP A CA 1
ATOM 1435 C C . ASP A 1 167 ? -2.176 -3.007 -14.173 1.00 82.44 167 ASP A C 1
ATOM 1437 O O . ASP A 1 167 ? -2.181 -3.067 -15.407 1.00 82.44 167 ASP A O 1
ATOM 1441 N N . ASN A 1 168 ? -2.172 -1.837 -13.529 1.00 90.62 168 ASN A N 1
ATOM 1442 C CA . ASN A 1 168 ? -2.198 -0.535 -14.180 1.00 90.62 168 ASN A CA 1
ATOM 1443 C C . ASN A 1 168 ? -0.783 0.040 -14.357 1.00 90.62 168 ASN A C 1
ATOM 1445 O O . ASN A 1 168 ? -0.377 1.016 -13.725 1.00 90.62 168 ASN A O 1
ATOM 1449 N N . GLU A 1 169 ? -0.024 -0.549 -15.278 1.00 92.88 169 GLU A N 1
ATOM 1450 C CA . GLU A 1 169 ? 1.344 -0.113 -15.592 1.00 92.88 169 GLU A CA 1
ATOM 1451 C C . GLU A 1 169 ? 1.400 1.321 -16.164 1.00 92.88 169 GLU A C 1
ATOM 1453 O O . GLU A 1 169 ? 2.373 2.042 -15.951 1.00 92.88 169 GLU A O 1
ATOM 1458 N N . LEU A 1 170 ? 0.327 1.801 -16.807 1.00 94.44 170 LEU A N 1
ATOM 1459 C CA . LEU A 1 170 ? 0.233 3.196 -17.258 1.00 94.44 170 LEU A CA 1
ATOM 1460 C C . LEU A 1 170 ? 0.203 4.186 -16.087 1.00 94.44 170 LEU A C 1
ATOM 1462 O O . LEU A 1 170 ? 0.848 5.235 -16.157 1.00 94.44 170 LEU A O 1
ATOM 1466 N N . LEU A 1 171 ? -0.500 3.853 -15.000 1.00 94.94 171 LEU A N 1
ATOM 1467 C CA . LEU A 1 171 ? -0.491 4.644 -13.770 1.00 94.94 171 LEU A CA 1
ATOM 1468 C C . LEU A 1 171 ? 0.926 4.716 -13.187 1.00 94.94 171 LEU A C 1
ATOM 1470 O O . LEU A 1 171 ? 1.389 5.805 -12.836 1.00 94.94 171 LEU A O 1
ATOM 1474 N N . PHE A 1 172 ? 1.636 3.583 -13.147 1.00 95.56 172 PHE A N 1
ATOM 1475 C CA . PHE A 1 172 ? 3.023 3.523 -12.685 1.00 95.56 172 PHE A CA 1
ATOM 1476 C C . PHE A 1 172 ? 3.958 4.403 -13.527 1.00 95.56 172 PHE A C 1
ATOM 1478 O O . PHE A 1 172 ? 4.724 5.192 -12.961 1.00 95.56 172 PHE A O 1
ATOM 1485 N N . VAL A 1 173 ? 3.863 4.326 -14.859 1.00 96.44 173 VAL A N 1
ATOM 1486 C CA . VAL A 1 173 ? 4.641 5.175 -15.777 1.00 96.44 173 VAL A CA 1
ATOM 1487 C C . VAL A 1 173 ? 4.331 6.652 -15.557 1.00 96.44 173 VAL A C 1
ATOM 1489 O O . VAL A 1 173 ? 5.253 7.454 -15.410 1.00 96.44 173 VAL A O 1
ATOM 1492 N N . ASN A 1 174 ? 3.049 7.018 -15.489 1.00 96.44 174 ASN A N 1
ATOM 1493 C CA . ASN A 1 174 ? 2.623 8.409 -15.354 1.00 96.44 174 ASN A CA 1
ATOM 1494 C C . ASN A 1 174 ? 3.121 9.040 -14.044 1.00 96.44 174 ASN A C 1
ATOM 1496 O O . ASN A 1 174 ? 3.711 10.120 -14.049 1.00 96.44 174 ASN A O 1
ATOM 1500 N N . ILE A 1 175 ? 2.958 8.341 -12.918 1.00 95.50 175 ILE A N 1
ATOM 1501 C CA . ILE A 1 175 ? 3.378 8.842 -11.600 1.00 95.50 175 ILE A CA 1
ATOM 1502 C C . ILE A 1 175 ? 4.902 8.978 -11.502 1.00 95.50 175 ILE A C 1
ATOM 1504 O O . ILE A 1 175 ? 5.405 9.882 -10.831 1.00 95.50 175 ILE A O 1
ATOM 1508 N N . ASN A 1 176 ? 5.648 8.106 -12.182 1.00 95.06 176 ASN A N 1
ATOM 1509 C CA . ASN A 1 176 ? 7.110 8.109 -12.166 1.00 95.06 176 ASN A CA 1
ATOM 1510 C C . ASN A 1 176 ? 7.724 8.782 -13.404 1.00 95.06 176 ASN A C 1
ATOM 1512 O O . ASN A 1 176 ? 8.928 8.652 -13.627 1.00 95.06 176 ASN A O 1
ATOM 1516 N N . TYR A 1 177 ? 6.946 9.537 -14.189 1.00 96.44 177 TYR A N 1
ATOM 1517 C CA . TYR A 1 177 ? 7.376 10.102 -15.474 1.00 96.44 177 TYR A CA 1
ATOM 1518 C C . TYR A 1 177 ? 8.699 10.877 -15.392 1.00 96.44 177 TYR A C 1
ATOM 1520 O O . TYR A 1 177 ? 9.597 10.687 -16.212 1.00 96.44 177 TYR A O 1
ATOM 1528 N N . ASN A 1 178 ? 8.863 11.715 -14.364 1.00 95.50 178 ASN A N 1
ATOM 1529 C CA . ASN A 1 178 ? 10.093 12.487 -14.172 1.00 95.50 178 ASN A CA 1
ATOM 1530 C C . ASN A 1 178 ? 11.315 11.592 -13.913 1.00 95.50 178 ASN A C 1
ATOM 1532 O O . ASN A 1 178 ? 12.408 11.903 -14.386 1.00 95.50 178 ASN A O 1
ATOM 1536 N N . LEU A 1 179 ? 11.134 10.477 -13.197 1.00 95.06 179 LEU A N 1
ATOM 1537 C CA . LEU A 1 179 ? 12.198 9.503 -12.966 1.00 95.06 179 LEU A CA 1
ATOM 1538 C C . LEU A 1 179 ? 12.530 8.757 -14.260 1.00 95.06 179 LEU A C 1
ATOM 1540 O O . LEU A 1 179 ? 13.698 8.698 -14.626 1.00 95.06 179 LEU A O 1
ATOM 1544 N N . PHE A 1 180 ? 11.523 8.292 -15.007 1.00 97.31 180 PHE A N 1
ATOM 1545 C CA . PHE A 1 180 ? 11.730 7.697 -16.333 1.00 97.31 180 PHE A CA 1
ATOM 1546 C C . PHE A 1 180 ? 12.527 8.630 -17.246 1.00 97.31 180 PHE A C 1
ATOM 1548 O O . PHE A 1 180 ? 13.547 8.229 -17.803 1.00 97.31 180 PHE A O 1
ATOM 1555 N N . LYS A 1 181 ? 12.115 9.899 -17.350 1.00 97.38 181 LYS A N 1
ATOM 1556 C CA . LYS A 1 181 ? 12.809 10.908 -18.157 1.00 97.38 181 LYS A CA 1
ATOM 1557 C C . LYS A 1 181 ? 14.256 11.102 -17.703 1.00 97.38 181 LYS A C 1
ATOM 1559 O O . LYS A 1 181 ? 15.140 11.219 -18.547 1.00 97.38 181 LYS A O 1
ATOM 1564 N N . LYS A 1 182 ? 14.515 11.144 -16.396 1.00 96.81 182 LYS A N 1
ATOM 1565 C CA . LYS A 1 182 ? 15.872 11.276 -15.852 1.00 96.81 182 LYS A CA 1
ATOM 1566 C C . LYS A 1 182 ? 16.737 10.060 -16.198 1.00 96.81 182 LYS A C 1
ATOM 1568 O O . LYS A 1 182 ? 17.819 10.235 -16.748 1.00 96.81 182 LYS A O 1
ATOM 1573 N N . GLU A 1 183 ? 16.268 8.850 -15.904 1.00 95.94 183 GLU A N 1
ATOM 1574 C CA . GLU A 1 183 ? 17.051 7.621 -16.088 1.00 95.94 183 GLU A CA 1
ATOM 1575 C C . GLU A 1 183 ? 17.273 7.299 -17.578 1.00 95.94 183 GLU A C 1
ATOM 1577 O O . GLU A 1 183 ? 18.364 6.870 -17.950 1.00 95.94 183 GLU A O 1
ATOM 1582 N N . LEU A 1 184 ? 16.308 7.602 -18.457 1.00 96.38 184 LEU A N 1
ATOM 1583 C CA . LEU A 1 184 ? 16.470 7.477 -19.915 1.00 96.38 184 LEU A CA 1
ATOM 1584 C C . LEU A 1 184 ? 17.559 8.398 -20.490 1.00 96.38 184 LEU A C 1
ATOM 1586 O O . LEU A 1 184 ? 18.188 8.050 -21.488 1.00 96.38 184 LEU A O 1
ATOM 1590 N N . ASN A 1 185 ? 17.788 9.554 -19.863 1.00 96.00 185 ASN A N 1
ATOM 1591 C CA . ASN A 1 185 ? 18.837 10.506 -20.242 1.00 96.00 185 ASN A CA 1
ATOM 1592 C C . ASN A 1 185 ? 20.148 10.296 -19.462 1.00 96.00 185 ASN A C 1
ATOM 1594 O O . ASN A 1 185 ? 21.073 11.096 -19.592 1.00 96.00 185 ASN A O 1
ATOM 1598 N N . SER A 1 186 ? 20.237 9.251 -18.634 1.00 95.06 186 SER A N 1
ATOM 1599 C CA . SER A 1 186 ? 21.450 8.931 -17.883 1.00 95.06 186 SER A CA 1
ATOM 1600 C C . SER A 1 186 ? 22.489 8.206 -18.753 1.00 95.06 186 SER A C 1
ATOM 1602 O O . SER A 1 186 ? 22.182 7.672 -19.823 1.00 95.06 186 SER A O 1
ATOM 1604 N N . ASN A 1 187 ? 23.735 8.157 -18.270 1.00 95.19 187 ASN A N 1
ATOM 1605 C CA . ASN A 1 187 ? 24.816 7.394 -18.904 1.00 95.19 187 ASN A CA 1
ATOM 1606 C C . ASN A 1 187 ? 24.769 5.888 -18.578 1.00 95.19 187 ASN A C 1
ATOM 1608 O O . ASN A 1 187 ? 25.586 5.131 -19.103 1.00 95.19 187 ASN A O 1
ATOM 1612 N N . ASP A 1 188 ? 23.832 5.440 -17.736 1.00 94.69 188 ASP A N 1
ATOM 1613 C CA . ASP A 1 188 ? 23.646 4.026 -17.408 1.00 94.69 188 ASP A CA 1
ATOM 1614 C C . ASP A 1 188 ? 22.954 3.306 -18.575 1.00 94.69 188 ASP A C 1
ATOM 1616 O O . ASP A 1 188 ? 21.728 3.294 -18.715 1.00 94.69 188 ASP A O 1
ATOM 1620 N N . GLN A 1 189 ? 23.766 2.727 -19.461 1.00 93.75 189 GLN A N 1
ATOM 1621 C CA . GLN A 1 189 ? 23.275 2.052 -20.661 1.00 93.75 189 GLN A CA 1
ATOM 1622 C C . GLN A 1 189 ? 22.434 0.814 -20.340 1.00 93.75 189 GLN A C 1
ATOM 1624 O O . GLN A 1 189 ? 21.485 0.531 -21.075 1.00 93.75 189 GLN A O 1
ATOM 1629 N N . VAL A 1 190 ? 22.762 0.099 -19.259 1.00 93.00 190 VAL A N 1
ATOM 1630 C CA . VAL A 1 190 ? 22.056 -1.120 -18.850 1.00 93.00 190 VAL A CA 1
ATOM 1631 C C . VAL A 1 190 ? 20.658 -0.754 -18.373 1.00 93.00 190 VAL A C 1
ATOM 1633 O O . VAL A 1 190 ? 19.671 -1.270 -18.902 1.00 93.00 190 VAL A O 1
ATOM 1636 N N . LYS A 1 191 ? 20.554 0.212 -17.456 1.00 93.56 191 LYS A N 1
ATOM 1637 C CA . LYS A 1 191 ? 19.261 0.688 -16.962 1.00 93.56 191 LYS A CA 1
ATOM 1638 C C . LYS A 1 191 ? 18.423 1.328 -18.058 1.00 93.56 191 LYS A C 1
ATOM 1640 O O . LYS A 1 191 ? 17.237 1.025 -18.171 1.00 93.56 191 LYS A O 1
ATOM 1645 N N . ARG A 1 192 ? 19.023 2.166 -18.907 1.00 95.19 192 ARG A N 1
ATOM 1646 C CA . ARG A 1 192 ? 18.311 2.776 -20.037 1.00 95.19 192 ARG A CA 1
ATOM 1647 C C . ARG A 1 192 ? 17.723 1.716 -20.965 1.00 95.19 192 ARG A C 1
ATOM 1649 O O . ARG A 1 192 ? 16.576 1.853 -21.378 1.00 95.19 192 ARG A O 1
ATOM 1656 N N . LYS A 1 193 ? 18.488 0.668 -21.284 1.00 94.88 193 LYS A N 1
ATOM 1657 C CA . LYS A 1 193 ? 18.006 -0.435 -22.119 1.00 94.88 193 LYS A CA 1
ATOM 1658 C C . LYS A 1 193 ? 16.849 -1.179 -21.446 1.00 94.88 193 LYS A C 1
ATOM 1660 O O . LYS A 1 193 ? 15.807 -1.315 -22.071 1.00 94.88 193 LYS A O 1
ATOM 1665 N N . ALA A 1 194 ? 16.982 -1.547 -20.171 1.00 94.94 194 ALA A N 1
ATOM 1666 C CA . ALA A 1 194 ? 15.919 -2.230 -19.430 1.00 94.94 194 ALA A CA 1
ATOM 1667 C C . ALA A 1 194 ? 14.616 -1.405 -19.360 1.00 94.94 194 ALA A C 1
ATOM 1669 O O . ALA A 1 194 ? 13.525 -1.949 -19.522 1.00 94.94 194 ALA A O 1
ATOM 1670 N N . ILE A 1 195 ? 14.715 -0.079 -19.197 1.00 96.12 195 ILE A N 1
ATOM 1671 C CA . ILE A 1 195 ? 13.557 0.827 -19.261 1.00 96.12 195 ILE A CA 1
ATOM 1672 C C . ILE A 1 195 ? 12.899 0.790 -20.647 1.00 96.12 195 ILE A C 1
ATOM 1674 O O . ILE A 1 195 ? 11.675 0.718 -20.744 1.00 96.12 195 ILE A O 1
ATOM 1678 N N . LEU A 1 196 ? 13.688 0.873 -21.722 1.00 95.88 196 LEU A N 1
ATOM 1679 C CA . LEU A 1 196 ? 13.161 0.837 -23.089 1.00 95.88 196 LEU A CA 1
ATOM 1680 C C . LEU A 1 196 ? 12.494 -0.505 -23.401 1.00 95.88 196 LEU A C 1
ATOM 1682 O O . LEU A 1 196 ? 11.429 -0.514 -24.016 1.00 95.88 196 LEU A O 1
ATOM 1686 N N . ASP A 1 197 ? 13.080 -1.612 -22.950 1.00 94.19 197 ASP A N 1
ATOM 1687 C CA . ASP A 1 197 ? 12.518 -2.954 -23.107 1.00 94.19 197 ASP A CA 1
ATOM 1688 C C . ASP A 1 197 ? 11.169 -3.070 -22.374 1.00 94.19 197 ASP A C 1
ATOM 1690 O O . ASP A 1 197 ? 10.177 -3.475 -22.980 1.00 94.19 197 ASP A O 1
ATOM 1694 N N . TYR A 1 198 ? 11.087 -2.597 -21.123 1.00 95.31 198 TYR A N 1
ATOM 1695 C CA . TYR A 1 198 ? 9.830 -2.510 -20.367 1.00 95.31 198 TYR A CA 1
ATOM 1696 C C . TYR A 1 198 ? 8.761 -1.673 -21.092 1.00 95.31 198 TYR A C 1
ATOM 1698 O O . TYR A 1 198 ? 7.624 -2.120 -21.256 1.00 95.31 198 TYR A O 1
ATOM 1706 N N . LEU A 1 199 ? 9.110 -0.471 -21.566 1.00 95.94 199 LEU A N 1
ATOM 1707 C CA . LEU A 1 199 ? 8.168 0.413 -22.264 1.00 95.94 199 LEU A CA 1
ATOM 1708 C C . LEU A 1 199 ? 7.696 -0.184 -23.598 1.00 95.94 199 LEU A C 1
ATOM 1710 O O . LEU A 1 199 ? 6.530 -0.024 -23.968 1.00 95.94 199 LEU A O 1
ATOM 1714 N N . ASN A 1 200 ? 8.580 -0.879 -24.316 1.00 94.75 200 ASN A N 1
ATOM 1715 C CA . ASN A 1 200 ? 8.235 -1.587 -25.545 1.00 94.75 200 ASN A CA 1
ATOM 1716 C C . ASN A 1 200 ? 7.279 -2.750 -25.271 1.00 94.75 200 ASN A C 1
ATOM 1718 O O . ASN A 1 200 ? 6.295 -2.900 -25.997 1.00 94.75 200 ASN A O 1
ATOM 1722 N N . GLU A 1 201 ? 7.520 -3.536 -24.222 1.00 92.56 201 GLU A N 1
ATOM 1723 C CA . GLU A 1 201 ? 6.626 -4.633 -23.848 1.00 92.56 201 GLU A CA 1
ATOM 1724 C C . GLU A 1 201 ? 5.253 -4.109 -23.410 1.00 92.56 201 GLU A C 1
ATOM 1726 O O . GLU A 1 201 ? 4.229 -4.613 -23.873 1.00 92.56 201 GLU A O 1
ATOM 1731 N N . LEU A 1 202 ? 5.210 -3.028 -22.622 1.00 94.12 202 LEU A N 1
ATOM 1732 C CA . LEU A 1 202 ? 3.962 -2.353 -22.259 1.00 94.12 202 LEU A CA 1
ATOM 1733 C C . LEU A 1 202 ? 3.195 -1.882 -23.503 1.00 94.12 202 LEU A C 1
ATOM 1735 O O . LEU A 1 202 ? 2.006 -2.169 -23.647 1.00 94.12 202 LEU A O 1
ATOM 1739 N N . LYS A 1 203 ? 3.873 -1.205 -24.437 1.00 94.62 203 LYS A N 1
ATOM 1740 C CA . LYS A 1 203 ? 3.277 -0.754 -25.704 1.00 94.62 203 LYS A CA 1
ATOM 1741 C C . LYS A 1 203 ? 2.716 -1.926 -26.513 1.00 94.62 203 LYS A C 1
ATOM 1743 O O . LYS A 1 203 ? 1.598 -1.842 -27.018 1.00 94.62 203 LYS A O 1
ATOM 1748 N N . ASN A 1 204 ? 3.474 -3.012 -26.639 1.00 92.06 204 ASN A N 1
ATOM 1749 C CA . ASN A 1 204 ? 3.039 -4.205 -27.363 1.00 92.06 204 ASN A CA 1
ATOM 1750 C C . ASN A 1 204 ? 1.831 -4.863 -26.688 1.00 92.06 204 ASN A C 1
ATOM 1752 O O . ASN A 1 204 ? 0.900 -5.268 -27.379 1.00 92.06 204 ASN A O 1
ATOM 1756 N N . GLY A 1 205 ? 1.823 -4.938 -25.356 1.00 88.12 205 GLY A N 1
ATOM 1757 C CA . GLY A 1 205 ? 0.709 -5.468 -24.573 1.00 88.12 205 GLY A CA 1
ATOM 1758 C C . GLY A 1 205 ? -0.577 -4.657 -24.736 1.00 88.12 205 GLY A C 1
ATOM 1759 O O . GLY A 1 205 ? -1.643 -5.246 -24.896 1.00 88.12 205 GLY A O 1
ATOM 1760 N N . LEU A 1 206 ? -0.481 -3.324 -24.768 1.00 87.12 206 LEU A N 1
ATOM 1761 C CA . LEU A 1 206 ? -1.629 -2.439 -25.002 1.00 87.12 206 LEU A CA 1
ATOM 1762 C C . LEU A 1 206 ? -2.233 -2.609 -26.402 1.00 87.12 206 LEU A C 1
ATOM 1764 O O . LEU A 1 206 ? -3.442 -2.512 -26.542 1.00 87.12 206 LEU A O 1
ATOM 1768 N N . ASN A 1 207 ? -1.417 -2.911 -27.415 1.00 82.50 207 ASN A N 1
ATOM 1769 C CA . ASN A 1 207 ? -1.890 -3.139 -28.787 1.00 82.50 207 ASN A CA 1
ATOM 1770 C C . ASN A 1 207 ? -2.509 -4.532 -29.012 1.00 82.50 207 ASN A C 1
ATOM 1772 O O . ASN A 1 207 ? -3.085 -4.776 -30.069 1.00 82.50 207 ASN A O 1
ATOM 1776 N N . ARG A 1 208 ? -2.327 -5.473 -28.074 1.00 80.88 208 ARG A N 1
ATOM 1777 C CA . ARG A 1 208 ? -2.881 -6.840 -28.146 1.00 80.88 208 ARG A CA 1
ATOM 1778 C C . ARG A 1 208 ? -4.259 -6.967 -27.481 1.00 80.88 208 ARG A C 1
ATOM 1780 O O . ARG A 1 208 ? -4.869 -8.026 -27.608 1.00 80.88 208 ARG A O 1
ATOM 1787 N N . ARG A 1 209 ? -4.693 -5.951 -26.731 1.00 56.94 209 ARG A N 1
ATOM 1788 C CA . ARG A 1 209 ? -6.007 -5.875 -26.076 1.00 56.94 209 ARG A CA 1
ATOM 1789 C C . ARG A 1 209 ? -6.990 -5.122 -26.960 1.00 56.94 209 ARG A C 1
ATOM 1791 O O . ARG A 1 209 ? -8.181 -5.490 -26.905 1.00 56.94 209 ARG A O 1
#

pLDDT: mean 87.78, std 12.78, range [25.28, 97.38]

Foldseek 3Di:
DDDDDPDDQLWDWDFDDDVPDTLDIDTARDDPDWDKDWDQEPVRWIKIKIKGWPDDDVFWTWIKIWIWTDDDSHTHTADIGTQKTWDDPPVDQKTKIKHWDFPDVHQTKIKIWIWIFGQAPVRDTHTLDTDMDMWTWDQDPVVRHTDTDCPDPSDDPQNRVCRVPVVPVVSVCVSCVVSLVVQCPDPPPRSVRRSVSSVVVVVVVVVVD

Sequence (209 aa):
MIGYDDGLSWNNDVYFFKSDKVIAKHKIFHRYGLELKHFKNELNETIIYYKVNYGSGTGIWWHQFNFYRYEKDELLPTLTEIENINLQFPWSIRAYRIETTILDMIPLKIKFVFNNQFTDTLGNQIDFINDSTEIKYKFDINKKIYEPQFRDIKLNELKLLTYFLADNELLFVNINYNLFKKELNSNDQVKRKAILDYLNELKNGLNRR

Secondary structure (DSSP, 8-state):
------S---EEEEEEEETTEEEEEEEEE-TT----EEEE-TTSPEEEEEEEEEEEETTEEEEEEEEEEEETTEEEEEEEEEEEEEE-TTSSSEEEEEEEEEEEETTEEEEEEEEEEEE-TTS-EEEEEEEEEEEEEEEETTTTEEEEE--STTS-HHHHHHHHSTT-HHHHHHHTHHHHHHHHTSS-HHHHHHHHHHHHHHHHHHHT-

Radius of gyration: 20.18 Å; chains: 1; bounding box: 48×44×56 Å